Protein AF-A0A0S4J1X8-F1 (afdb_monomer_lite)

pLDDT: mean 88.7, std 9.76, range [43.28, 98.25]

Structure (mmCIF, N/CA/C/O backbone):
data_AF-A0A0S4J1X8-F1
#
_entry.id   AF-A0A0S4J1X8-F1
#
loop_
_atom_site.group_PDB
_atom_site.id
_atom_site.type_symbol
_atom_site.label_atom_id
_atom_site.label_alt_id
_atom_site.label_comp_id
_atom_site.label_asym_id
_atom_site.label_entity_id
_atom_site.label_seq_id
_atom_site.pdbx_PDB_ins_code
_atom_site.Cartn_x
_atom_site.Cartn_y
_atom_site.Cartn_z
_atom_site.occupancy
_atom_site.B_iso_or_equiv
_atom_site.auth_seq_id
_atom_site.auth_comp_id
_atom_site.auth_asym_id
_atom_site.auth_atom_id
_atom_site.pdbx_PDB_model_num
ATOM 1 N N . MET A 1 1 ? -22.134 3.297 4.024 1.00 60.12 1 MET A N 1
ATOM 2 C CA . MET A 1 1 ? -22.478 4.640 4.524 1.00 60.12 1 MET A CA 1
ATOM 3 C C . MET A 1 1 ? -21.925 4.741 5.926 1.00 60.12 1 MET A C 1
ATOM 5 O O . MET A 1 1 ? -22.083 3.763 6.662 1.00 60.12 1 MET A O 1
ATOM 9 N N . PRO A 1 2 ? -21.250 5.854 6.252 1.00 78.12 2 PRO A N 1
ATOM 10 C CA . PRO A 1 2 ? -20.771 6.114 7.600 1.00 78.12 2 PRO A CA 1
ATOM 11 C C . PRO A 1 2 ? -21.887 5.972 8.630 1.00 78.12 2 PRO A C 1
ATOM 13 O O . PRO A 1 2 ? -23.025 6.328 8.330 1.00 78.12 2 PRO A O 1
ATOM 16 N N . LEU A 1 3 ? -21.558 5.467 9.816 1.00 79.75 3 LEU A N 1
ATOM 17 C CA . LEU A 1 3 ? -22.528 5.296 10.893 1.00 79.75 3 LEU A CA 1
ATOM 18 C C . LEU A 1 3 ? -22.946 6.652 11.462 1.00 79.75 3 LEU A C 1
ATOM 20 O O . LEU A 1 3 ? -22.100 7.492 11.798 1.00 79.75 3 LEU A O 1
ATOM 24 N N . ASP A 1 4 ? -24.252 6.837 11.635 1.00 79.00 4 ASP A N 1
ATOM 25 C CA . ASP A 1 4 ? -24.773 7.922 12.461 1.00 79.00 4 ASP A CA 1
ATOM 26 C C . ASP A 1 4 ? -24.602 7.597 13.960 1.00 79.00 4 ASP A C 1
ATOM 28 O O . ASP A 1 4 ? -24.529 6.441 14.381 1.00 79.00 4 ASP A O 1
ATOM 32 N N . LYS A 1 5 ? -24.557 8.631 14.809 1.00 72.69 5 LYS A N 1
ATOM 33 C CA . LYS A 1 5 ? -24.482 8.478 16.276 1.00 72.69 5 LYS A CA 1
ATOM 34 C C . LYS A 1 5 ? -25.661 7.696 16.864 1.00 72.69 5 LYS A C 1
ATOM 36 O O . LYS A 1 5 ? -25.523 7.131 17.943 1.00 72.69 5 LYS A O 1
ATOM 41 N N . THR A 1 6 ? -26.809 7.698 16.200 1.00 77.56 6 THR A N 1
ATOM 42 C CA . THR A 1 6 ? -28.019 6.969 16.603 1.00 77.56 6 THR A CA 1
ATOM 43 C C . THR A 1 6 ? -28.001 5.502 16.172 1.00 77.56 6 THR A C 1
ATOM 45 O O . THR A 1 6 ? -28.786 4.707 16.682 1.00 77.56 6 THR A O 1
ATOM 48 N N . GLU A 1 7 ? -27.080 5.124 15.284 1.00 81.81 7 GLU A N 1
ATOM 49 C CA . GLU A 1 7 ? -26.984 3.780 14.712 1.00 81.81 7 GLU A CA 1
ATOM 50 C C . GLU A 1 7 ? -25.931 2.905 15.404 1.00 81.81 7 GLU A C 1
ATOM 52 O O . GLU A 1 7 ? -25.801 1.733 15.061 1.00 81.81 7 GLU A O 1
ATOM 57 N N . VAL A 1 8 ? -25.173 3.436 16.370 1.00 89.00 8 VAL A N 1
ATOM 58 C CA . VAL A 1 8 ? -24.103 2.696 17.057 1.00 89.00 8 VAL A CA 1
ATOM 59 C C . VAL A 1 8 ? -24.592 2.029 18.342 1.00 89.00 8 VAL A C 1
ATOM 61 O O . VAL A 1 8 ? -25.228 2.650 19.191 1.00 89.00 8 VAL A O 1
ATOM 64 N N . SER A 1 9 ? -24.239 0.757 18.523 1.00 92.88 9 SER A N 1
ATOM 65 C CA . SER A 1 9 ? -24.505 0.001 19.748 1.00 92.88 9 SER A CA 1
ATOM 66 C C . SER A 1 9 ? -23.348 -0.937 20.082 1.00 92.88 9 SER A C 1
ATOM 68 O O . SER A 1 9 ? -22.635 -1.417 19.199 1.00 92.88 9 SER A O 1
ATOM 70 N N . VAL A 1 10 ? -23.148 -1.200 21.376 1.00 95.81 10 VAL A N 1
ATOM 71 C CA . VAL A 1 10 ? -22.147 -2.172 21.837 1.00 95.81 10 VAL A CA 1
ATOM 72 C C . VAL A 1 10 ? -22.486 -3.559 21.284 1.00 95.81 10 VAL A C 1
ATOM 74 O O . VAL A 1 10 ? -23.645 -3.968 21.278 1.00 95.81 10 VAL A O 1
ATOM 77 N N . GLY A 1 11 ? -21.470 -4.272 20.801 1.00 95.75 11 GLY A N 1
ATOM 78 C CA . GLY A 1 11 ? -21.596 -5.561 20.122 1.00 95.75 11 GLY A CA 1
ATOM 79 C C . GLY A 1 11 ? -21.820 -5.456 18.611 1.00 95.75 11 GLY A C 1
ATOM 80 O O . GLY A 1 11 ? -21.749 -6.471 17.922 1.00 95.75 11 GLY A O 1
ATOM 81 N N . MET A 1 12 ? -22.052 -4.256 18.066 1.00 94.94 12 MET A N 1
ATOM 82 C CA . MET A 1 12 ? -22.187 -4.076 16.623 1.00 94.94 12 MET A CA 1
ATOM 83 C C . MET A 1 12 ? -20.865 -4.347 15.898 1.00 94.94 12 MET A C 1
ATOM 85 O O . MET A 1 12 ? -19.811 -3.843 16.288 1.00 94.94 12 MET A O 1
ATOM 89 N N . ARG A 1 13 ? -20.960 -5.093 14.794 1.00 95.81 13 ARG A N 1
ATOM 90 C CA . ARG A 1 13 ? -19.876 -5.301 13.837 1.00 95.81 13 ARG A CA 1
ATOM 91 C C . ARG A 1 13 ? -19.727 -4.120 12.887 1.00 95.81 13 ARG A C 1
ATOM 93 O O . ARG A 1 13 ? -20.686 -3.694 12.232 1.00 95.81 13 ARG A O 1
ATOM 100 N N . VAL A 1 14 ? -18.513 -3.603 12.817 1.00 94.62 14 VAL A N 1
ATOM 101 C CA . VAL A 1 14 ? -18.142 -2.433 12.026 1.00 94.62 14 VAL A CA 1
ATOM 102 C C . VAL A 1 14 ? -16.859 -2.705 11.259 1.00 94.62 14 VAL A C 1
ATOM 104 O O . VAL A 1 14 ? -16.146 -3.666 11.524 1.00 94.62 14 VAL A O 1
ATOM 107 N N . GLN A 1 15 ? -16.560 -1.848 10.295 1.00 91.50 15 GLN A N 1
ATOM 108 C CA . GLN A 1 15 ? -15.295 -1.857 9.578 1.00 91.50 15 GLN A CA 1
ATOM 109 C C . GLN A 1 15 ? -14.821 -0.418 9.374 1.00 91.50 15 GLN A C 1
ATOM 111 O O . GLN A 1 15 ? -15.634 0.480 9.108 1.00 91.50 15 GLN A O 1
ATOM 116 N N . ASN A 1 16 ? -13.515 -0.192 9.492 1.00 88.44 16 ASN A N 1
ATOM 117 C CA . ASN A 1 16 ? -12.938 1.118 9.195 1.00 88.44 16 ASN A CA 1
ATOM 118 C C . ASN A 1 16 ? -12.921 1.380 7.675 1.00 88.44 16 ASN A C 1
ATOM 120 O O . ASN A 1 16 ? -13.343 0.546 6.865 1.00 88.44 16 ASN A O 1
ATOM 124 N N . HIS A 1 17 ? -12.414 2.541 7.254 1.00 81.38 17 HIS A N 1
ATOM 125 C CA . HIS A 1 17 ? -12.345 2.879 5.830 1.00 81.38 17 HIS A CA 1
ATOM 126 C C . HIS A 1 17 ? -11.524 1.866 5.017 1.00 81.38 17 HIS A C 1
ATOM 128 O O . HIS A 1 17 ? -11.807 1.683 3.836 1.00 81.38 17 HIS A O 1
ATOM 134 N N . ASN A 1 18 ? -10.541 1.199 5.627 1.00 81.56 18 ASN A N 1
ATOM 135 C CA . ASN A 1 18 ? -9.701 0.149 5.047 1.00 81.56 18 ASN A CA 1
ATOM 136 C C . ASN A 1 18 ? -10.371 -1.240 5.064 1.00 81.56 18 ASN A C 1
ATOM 138 O O . ASN A 1 18 ? -9.732 -2.226 4.697 1.00 81.56 18 ASN A O 1
ATOM 142 N N . GLY A 1 19 ? -11.638 -1.336 5.474 1.00 85.00 19 GLY A N 1
ATOM 143 C CA . GLY A 1 19 ? -12.362 -2.600 5.581 1.00 85.00 19 GLY A CA 1
ATOM 144 C C . GLY A 1 19 ? -11.802 -3.534 6.651 1.00 85.00 19 GLY A C 1
ATOM 145 O O . GLY A 1 19 ? -12.071 -4.727 6.592 1.00 85.00 19 GLY A O 1
ATOM 146 N N . ILE A 1 20 ? -11.010 -3.014 7.596 1.00 88.88 20 ILE A N 1
ATOM 147 C CA . ILE A 1 20 ? -10.523 -3.803 8.726 1.00 88.88 20 ILE A CA 1
ATOM 148 C C . ILE A 1 20 ? -11.690 -3.941 9.710 1.00 88.88 20 ILE A C 1
ATOM 150 O O . ILE A 1 20 ? -12.231 -2.911 10.137 1.00 88.88 20 ILE A O 1
ATOM 154 N N . PRO A 1 21 ? -12.107 -5.175 10.021 1.00 93.12 21 PRO A N 1
ATOM 155 C CA . PRO A 1 21 ? -13.310 -5.422 10.790 1.00 93.12 21 PRO A CA 1
ATOM 156 C C . PRO A 1 21 ? -13.050 -5.307 12.302 1.00 93.12 21 PRO A C 1
ATOM 158 O O . PRO A 1 21 ? -11.943 -5.554 12.788 1.00 93.12 21 PRO A O 1
ATOM 161 N N . ALA A 1 22 ? -14.073 -4.874 13.035 1.00 95.69 22 ALA A N 1
ATOM 162 C CA . ALA A 1 22 ? -14.016 -4.630 14.470 1.00 95.69 22 ALA A CA 1
ATOM 163 C C . ALA A 1 22 ? -15.398 -4.753 15.131 1.00 95.69 22 ALA A C 1
ATOM 165 O O . ALA A 1 22 ? -16.446 -4.711 14.478 1.00 95.69 22 ALA A O 1
ATOM 166 N N . THR A 1 23 ? -15.406 -4.851 16.458 1.00 97.25 23 THR A N 1
ATOM 167 C CA . THR A 1 23 ? -16.611 -4.840 17.296 1.00 97.25 23 THR A CA 1
ATOM 168 C C . THR A 1 23 ? -16.659 -3.568 18.128 1.00 97.25 23 THR A C 1
ATOM 170 O O . THR A 1 23 ? -15.693 -3.244 18.816 1.00 97.25 23 THR A O 1
ATOM 173 N N . ILE A 1 24 ? -17.794 -2.866 18.150 1.00 97.00 24 ILE A N 1
ATOM 174 C CA . ILE A 1 24 ? -17.995 -1.759 19.095 1.00 97.00 24 ILE A CA 1
ATOM 175 C C . ILE A 1 24 ? -18.044 -2.322 20.520 1.00 97.00 24 ILE A C 1
ATOM 177 O O . ILE A 1 24 ? -18.907 -3.137 20.849 1.00 97.00 24 ILE A O 1
ATOM 181 N N . ARG A 1 25 ? -17.145 -1.860 21.388 1.00 97.69 25 ARG A N 1
ATOM 182 C CA . ARG A 1 25 ? -17.081 -2.224 22.813 1.00 97.69 25 ARG A CA 1
ATOM 183 C C . ARG A 1 25 ? -17.561 -1.123 23.742 1.00 97.69 25 ARG A C 1
ATOM 185 O O . ARG A 1 25 ? -17.964 -1.414 24.863 1.00 97.69 25 ARG A O 1
ATOM 192 N N . TRP A 1 26 ? -17.567 0.119 23.275 1.00 96.38 26 TRP A N 1
ATOM 193 C CA . TRP A 1 26 ? -18.000 1.260 24.069 1.00 96.38 26 TRP A CA 1
ATOM 194 C C . TRP A 1 26 ? -18.591 2.361 23.188 1.00 96.38 26 TRP A C 1
ATOM 196 O O . TRP A 1 26 ? -18.155 2.557 22.056 1.00 96.38 26 TRP A O 1
ATOM 206 N N . VAL A 1 27 ? -19.573 3.091 23.717 1.00 94.25 27 VAL A N 1
ATOM 207 C CA . VAL A 1 27 ? -20.157 4.285 23.094 1.00 94.25 27 VAL A CA 1
ATOM 208 C C . VAL A 1 27 ? -20.322 5.338 24.181 1.00 94.25 27 VAL A C 1
ATOM 210 O O . VAL A 1 27 ? -20.946 5.078 25.208 1.00 94.25 27 VAL A O 1
ATOM 213 N N . GLY A 1 28 ? -19.791 6.538 23.974 1.00 91.81 28 GLY A N 1
ATOM 214 C CA . GLY A 1 28 ? -19.904 7.593 24.979 1.00 91.81 28 GLY A CA 1
ATOM 215 C C . GLY A 1 28 ? -19.182 8.870 24.592 1.00 91.81 28 GLY A C 1
ATOM 216 O O . GLY A 1 28 ? -18.963 9.132 23.415 1.00 91.81 28 GLY A O 1
ATOM 217 N N . ARG A 1 29 ? -18.845 9.714 25.569 1.00 89.25 29 ARG A N 1
ATOM 218 C CA . ARG A 1 29 ? -17.979 10.887 25.374 1.00 89.25 29 ARG A CA 1
ATOM 219 C C . ARG A 1 29 ? -16.695 10.671 26.163 1.00 89.25 29 ARG A C 1
ATOM 221 O O . ARG A 1 29 ? -16.777 10.347 27.341 1.00 89.25 29 ARG A O 1
ATOM 228 N N . LEU A 1 30 ? -15.548 10.867 25.517 1.00 87.00 30 LEU A N 1
ATOM 229 C CA . LEU A 1 30 ? -14.263 10.952 26.210 1.00 87.00 30 LEU A CA 1
ATOM 230 C C . LEU A 1 30 ? -14.245 12.227 27.068 1.00 87.00 30 LEU A C 1
ATOM 232 O O . LEU A 1 30 ? -14.865 13.233 26.690 1.00 87.00 30 LEU A O 1
ATOM 236 N N . GLU A 1 31 ? -13.582 12.201 28.224 1.00 80.12 31 GLU A N 1
ATOM 237 C CA . GLU A 1 31 ? -13.560 13.364 29.115 1.00 80.12 31 GLU A CA 1
ATOM 238 C C . GLU A 1 31 ? -12.818 14.550 28.464 1.00 80.12 31 GLU A C 1
ATOM 240 O O . GLU A 1 31 ? -11.809 14.397 27.783 1.00 80.12 31 GLU A O 1
ATOM 245 N N . LYS A 1 32 ? -13.310 15.785 28.656 1.00 67.06 32 LYS A N 1
ATOM 246 C CA . LYS A 1 32 ? -12.752 16.979 27.978 1.00 67.06 32 LYS A CA 1
ATOM 247 C C . LYS A 1 32 ? -11.288 17.270 28.333 1.00 67.06 32 LYS A C 1
ATOM 249 O O . LYS A 1 32 ? -10.567 17.809 27.499 1.00 67.06 32 LYS A O 1
ATOM 254 N N . LYS A 1 33 ? -10.874 16.964 29.567 1.00 67.50 33 LYS A N 1
ATOM 255 C CA . LYS A 1 33 ? -9.493 17.154 30.051 1.00 67.50 33 LYS A CA 1
ATOM 256 C C . LYS A 1 33 ? -8.513 16.156 29.413 1.00 67.50 33 LYS A C 1
ATOM 258 O O . LYS A 1 33 ? -7.317 16.420 29.373 1.00 67.50 33 LYS A O 1
ATOM 263 N N . ASP A 1 34 ? -9.036 15.074 28.841 1.00 63.09 34 ASP A N 1
ATOM 264 C CA . ASP A 1 34 ? -8.281 13.955 28.291 1.00 63.09 34 ASP A CA 1
ATOM 265 C C . ASP A 1 34 ? -7.999 14.148 26.796 1.00 63.09 34 ASP A C 1
ATOM 267 O O . ASP A 1 34 ? -8.073 13.165 26.069 1.00 63.09 34 ASP A O 1
ATOM 271 N N . LYS A 1 35 ? -7.754 15.381 26.311 1.00 66.44 35 LYS A N 1
ATOM 272 C CA . LYS A 1 35 ? -7.356 15.707 24.916 1.00 66.44 35 LYS A CA 1
ATOM 273 C C . LYS A 1 35 ? -7.754 14.606 23.907 1.00 66.44 35 LYS A C 1
ATOM 275 O O . LYS A 1 35 ? -6.896 13.789 23.571 1.00 66.44 35 LYS A O 1
ATOM 280 N N . PRO A 1 36 ? -9.045 14.494 23.533 1.00 64.06 36 PRO A N 1
ATOM 281 C CA . PRO A 1 36 ? -9.547 13.350 22.770 1.00 64.06 36 PRO A CA 1
ATOM 282 C C . PRO A 1 36 ? -8.719 13.133 21.495 1.00 64.06 36 PRO A C 1
ATOM 284 O O . PRO A 1 36 ? -8.125 14.108 21.011 1.00 64.06 36 PRO A O 1
ATOM 287 N N . PRO A 1 37 ? -8.676 11.897 20.953 1.00 67.94 37 PRO A N 1
ATOM 288 C CA . PRO A 1 37 ? -7.891 11.594 19.764 1.00 67.94 37 PRO A CA 1
ATOM 289 C C . PRO A 1 37 ? -8.184 12.641 18.693 1.00 67.94 37 PRO A C 1
ATOM 291 O O . PRO A 1 37 ? -9.341 13.010 18.491 1.00 67.94 37 PRO A O 1
ATOM 294 N N . TYR A 1 38 ? -7.133 13.182 18.078 1.00 64.31 38 TYR A N 1
ATOM 295 C CA . TYR A 1 38 ? -7.239 14.162 16.992 1.00 64.31 38 TYR A CA 1
ATOM 296 C C . TYR A 1 38 ? -7.970 15.480 17.347 1.00 64.31 38 TYR A C 1
ATOM 298 O O . TYR A 1 38 ? -8.418 16.202 16.462 1.00 64.31 38 TYR A O 1
ATOM 306 N N . GLY A 1 39 ? -8.070 15.837 18.637 1.00 64.56 39 GLY A N 1
ATOM 307 C CA . GLY A 1 39 ? -8.682 17.097 19.095 1.00 64.56 39 GLY A CA 1
ATOM 308 C C . GLY A 1 39 ? -10.212 17.105 19.043 1.00 64.56 39 GLY A C 1
ATOM 309 O O . GLY A 1 39 ? -10.851 18.154 19.126 1.00 64.56 39 GLY A O 1
ATOM 310 N N . ASP A 1 40 ? -10.814 15.930 18.911 1.00 70.62 40 ASP A N 1
ATOM 311 C CA . ASP A 1 40 ? -12.141 15.799 18.343 1.00 70.62 40 ASP A CA 1
ATOM 312 C C . ASP A 1 40 ? -13.220 15.728 19.448 1.00 70.62 40 ASP A C 1
ATOM 314 O O . ASP A 1 40 ? -13.315 14.774 20.219 1.00 70.62 40 ASP A O 1
ATOM 318 N N . HIS A 1 41 ? -14.115 16.715 19.559 1.00 73.25 41 HIS A N 1
ATOM 319 C CA . HIS A 1 41 ? -15.097 16.778 20.662 1.00 73.25 41 HIS A CA 1
ATOM 320 C C . HIS A 1 41 ? -16.393 15.979 20.411 1.00 73.25 41 HIS A C 1
ATOM 322 O O . HIS A 1 41 ? -16.821 15.756 19.279 1.00 73.25 41 HIS A O 1
ATOM 328 N N . GLY A 1 42 ? -17.074 15.541 21.477 1.00 80.50 42 GLY A N 1
ATOM 329 C CA . GLY A 1 42 ? -18.404 14.917 21.392 1.00 80.50 42 GLY A CA 1
ATOM 330 C C . GLY A 1 42 ? -18.410 13.398 21.580 1.00 80.50 42 GLY A C 1
ATOM 331 O O . GLY A 1 42 ? -17.612 12.865 22.345 1.00 80.50 42 GLY A O 1
ATOM 332 N N . SER A 1 43 ? -19.375 12.715 20.953 1.00 86.94 43 SER A N 1
ATOM 333 C CA . SER A 1 43 ? -19.545 11.262 21.096 1.00 86.94 43 SER A CA 1
ATOM 334 C C . SER A 1 43 ? -18.520 10.489 20.267 1.00 86.94 43 SER A C 1
ATOM 336 O O . SER A 1 43 ? -18.220 10.882 19.138 1.00 86.94 43 SER A O 1
ATOM 338 N N . HIS A 1 44 ? -18.013 9.417 20.861 1.00 91.19 44 HIS A N 1
ATOM 339 C CA . HIS A 1 44 ? -17.021 8.496 20.346 1.00 91.19 44 HIS A CA 1
ATOM 340 C C . HIS A 1 44 ? -17.506 7.058 20.516 1.00 91.19 44 HIS A C 1
ATOM 342 O O . HIS A 1 44 ? -18.380 6.772 21.343 1.00 91.19 44 HIS A O 1
ATOM 348 N N . ILE A 1 45 ? -16.882 6.172 19.757 1.00 93.38 45 ILE A N 1
ATOM 349 C CA . ILE A 1 45 ? -16.949 4.730 19.935 1.00 93.38 45 ILE A CA 1
ATOM 350 C C . ILE A 1 45 ? -15.565 4.206 20.293 1.00 93.38 45 ILE A C 1
ATOM 352 O O . ILE A 1 45 ? -14.559 4.715 19.803 1.00 93.38 45 ILE A O 1
ATOM 356 N N . GLY A 1 46 ? -15.540 3.204 21.160 1.00 95.19 46 GLY A N 1
ATOM 357 C CA . GLY A 1 46 ? -14.388 2.350 21.398 1.00 95.19 46 GLY A CA 1
ATOM 358 C C . GLY A 1 46 ? -14.611 1.050 20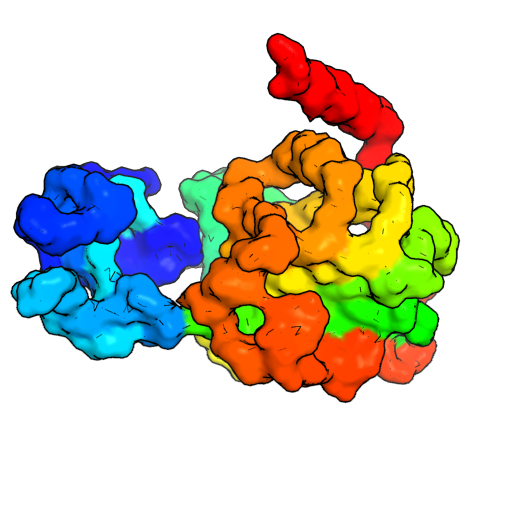.646 1.00 95.19 46 GLY A C 1
ATOM 359 O O . GLY A 1 46 ? -15.664 0.424 20.816 1.00 95.19 46 GLY A O 1
ATOM 360 N N . VAL A 1 47 ? -13.667 0.672 19.795 1.00 96.50 47 VAL A N 1
ATOM 361 C CA . VAL A 1 47 ? -13.742 -0.545 18.983 1.00 96.50 47 VAL A CA 1
ATOM 362 C C . VAL A 1 47 ? -12.627 -1.506 19.368 1.00 96.50 47 VAL A C 1
ATOM 364 O O . VAL A 1 47 ? -11.542 -1.071 19.735 1.00 96.50 47 VAL A O 1
ATOM 367 N N . GLU A 1 48 ? -12.904 -2.801 19.275 1.00 97.56 48 GLU A N 1
ATOM 368 C CA . GLU A 1 48 ? -11.911 -3.874 19.337 1.00 97.56 48 GLU A CA 1
ATOM 369 C C . GLU A 1 48 ? -11.809 -4.512 17.953 1.00 97.56 48 GLU A C 1
ATOM 371 O O . GLU A 1 48 ? -12.792 -5.058 17.444 1.00 97.56 48 GLU A O 1
ATOM 376 N N . TYR A 1 49 ? -10.636 -4.407 17.343 1.00 95.75 49 TYR A N 1
ATOM 377 C CA . TYR A 1 49 ? -10.306 -5.031 16.070 1.00 95.75 49 TYR A CA 1
ATOM 378 C C . TYR A 1 49 ? -10.036 -6.525 16.226 1.00 95.75 49 TYR A C 1
ATOM 380 O O . TYR A 1 49 ? -9.533 -6.973 17.254 1.00 95.75 49 TYR A O 1
ATOM 388 N N . ASP A 1 50 ? -10.325 -7.284 15.170 1.00 94.31 50 ASP A N 1
ATOM 389 C CA . ASP A 1 50 ? -10.148 -8.742 15.181 1.00 94.31 50 ASP A CA 1
ATOM 390 C C . ASP A 1 50 ? -8.670 -9.168 15.182 1.00 94.31 50 ASP A C 1
ATOM 392 O O . ASP A 1 50 ? -8.334 -10.263 15.629 1.00 94.31 50 ASP A O 1
ATOM 396 N N . GLU A 1 51 ? -7.784 -8.306 14.675 1.00 91.81 51 GLU A N 1
ATOM 397 C CA . GLU A 1 51 ? -6.347 -8.557 14.575 1.00 91.81 51 GLU A CA 1
ATOM 398 C C . GLU A 1 51 ? -5.553 -7.479 15.334 1.00 91.81 51 GLU A C 1
ATOM 400 O O . GLU A 1 51 ? -5.829 -6.285 15.158 1.00 91.81 51 GLU A O 1
ATOM 405 N N . PRO A 1 52 ? -4.550 -7.867 16.148 1.00 94.12 52 PRO A N 1
ATOM 406 C CA . PRO A 1 52 ? -3.690 -6.921 16.843 1.00 94.12 52 PRO A CA 1
ATOM 407 C C . PRO A 1 52 ? -2.623 -6.325 15.920 1.00 94.12 52 PRO A C 1
ATOM 409 O O . PRO A 1 52 ? -2.221 -6.932 14.924 1.00 94.12 52 PRO A O 1
ATOM 412 N N . THR A 1 53 ? -2.108 -5.157 16.296 1.00 93.12 53 THR A N 1
ATOM 413 C CA . THR A 1 53 ? -0.990 -4.485 15.616 1.00 93.12 53 THR A CA 1
ATOM 414 C C . THR A 1 53 ? -0.083 -3.783 16.630 1.00 93.12 53 THR A C 1
ATOM 416 O O . THR A 1 53 ? -0.563 -3.399 17.697 1.00 93.12 53 THR A O 1
ATOM 419 N N . ASP A 1 54 ? 1.159 -3.492 16.246 1.00 92.81 54 ASP A N 1
ATOM 420 C CA . ASP A 1 54 ? 2.116 -2.700 17.041 1.00 92.81 54 ASP A CA 1
ATOM 421 C C . ASP A 1 54 ? 1.986 -1.179 16.804 1.00 92.81 54 ASP A C 1
ATOM 423 O O . ASP A 1 54 ? 2.899 -0.398 17.106 1.00 92.81 54 ASP A O 1
ATOM 427 N N . SER A 1 55 ? 0.872 -0.755 16.203 1.00 92.56 55 SER A N 1
ATOM 428 C CA . SER A 1 55 ? 0.545 0.641 15.936 1.00 92.56 55 SER A CA 1
ATOM 429 C C . SER A 1 55 ? 0.493 1.444 17.224 1.00 92.56 55 SER A C 1
ATOM 431 O O . SER A 1 55 ? -0.068 1.000 18.225 1.00 92.56 55 SER A O 1
ATOM 433 N N . LEU A 1 56 ? 1.034 2.660 17.184 1.00 89.38 56 LEU A N 1
ATOM 434 C CA . LEU A 1 56 ? 1.068 3.544 18.349 1.00 89.38 56 LEU A CA 1
ATOM 435 C C . LEU A 1 56 ? -0.321 4.088 18.719 1.00 89.38 56 LEU A C 1
ATOM 437 O O . LEU A 1 56 ? -0.519 4.515 19.854 1.00 89.38 56 LEU A O 1
ATOM 441 N N . ASP A 1 57 ? -1.275 4.039 17.787 1.00 87.88 57 ASP A N 1
ATOM 442 C CA . ASP A 1 57 ? -2.658 4.472 18.010 1.00 87.88 57 ASP A CA 1
ATOM 443 C C . ASP A 1 57 ? -3.523 3.367 18.658 1.00 87.88 57 ASP A C 1
ATOM 445 O O . ASP A 1 57 ? -4.577 3.637 19.250 1.00 87.88 57 ASP A O 1
ATOM 449 N N . ARG A 1 58 ? -3.072 2.104 18.603 1.00 92.31 58 ARG A N 1
ATOM 450 C CA . ARG A 1 58 ? -3.803 0.957 19.155 1.00 92.31 58 ARG A CA 1
ATOM 451 C C . ARG A 1 58 ? -3.554 0.793 20.650 1.00 92.31 58 ARG A C 1
ATOM 453 O O . ARG A 1 58 ? -2.427 0.804 21.129 1.00 92.31 58 ARG A O 1
ATOM 460 N N . ASN A 1 59 ? -4.633 0.588 21.395 1.00 94.56 59 ASN A N 1
ATOM 461 C CA . ASN A 1 59 ? -4.649 0.535 22.856 1.00 94.56 59 ASN A CA 1
ATOM 462 C C . ASN A 1 59 ? -5.376 -0.719 23.377 1.00 94.56 59 ASN A C 1
ATOM 464 O O . ASN A 1 59 ? -5.704 -1.626 22.616 1.00 94.56 59 ASN A O 1
ATOM 468 N N . ASP A 1 60 ? -5.576 -0.795 24.691 1.00 96.75 60 ASP A N 1
ATOM 469 C CA . ASP A 1 60 ? -6.269 -1.875 25.412 1.00 96.75 60 ASP A CA 1
ATOM 470 C C . ASP A 1 60 ? -7.648 -1.427 25.962 1.00 96.75 60 ASP A C 1
ATOM 472 O O . ASP A 1 60 ? -8.204 -2.032 26.889 1.00 96.75 60 ASP A O 1
ATOM 476 N N . GLY A 1 61 ? -8.194 -0.335 25.417 1.00 95.62 61 GLY A N 1
ATOM 477 C CA . GLY A 1 61 ? -9.417 0.333 25.871 1.00 95.62 61 GLY A CA 1
ATOM 478 C C . GLY A 1 61 ? -9.198 1.434 26.917 1.00 95.62 61 GLY A C 1
ATOM 479 O O . GLY A 1 61 ? -10.173 1.957 27.475 1.00 95.62 61 GLY A O 1
ATOM 480 N N . VAL A 1 62 ? -7.941 1.803 27.185 1.00 93.88 62 VAL A N 1
ATOM 481 C CA . VAL A 1 62 ? -7.562 2.960 28.008 1.00 93.88 62 VAL A CA 1
ATOM 482 C C . VAL A 1 62 ? -7.266 4.176 27.129 1.00 93.88 62 VAL A C 1
ATOM 484 O O . VAL A 1 62 ? -6.524 4.087 26.155 1.00 93.88 62 VAL A O 1
ATOM 487 N N . TRP A 1 63 ? -7.802 5.336 27.512 1.00 89.38 63 TRP A N 1
ATOM 488 C CA . TRP A 1 63 ? -7.450 6.633 26.930 1.00 89.38 63 TRP A CA 1
ATOM 489 C C . TRP A 1 63 ? -7.107 7.620 28.045 1.00 89.38 63 TRP A C 1
ATOM 491 O O . TRP A 1 63 ? -7.905 7.814 28.961 1.00 89.38 63 TRP A O 1
ATOM 501 N N . ASN A 1 64 ? -5.908 8.216 27.994 1.00 87.88 64 ASN A N 1
ATOM 502 C CA . ASN A 1 64 ? -5.402 9.166 29.000 1.00 87.88 64 ASN A CA 1
ATOM 503 C C . ASN A 1 64 ? -5.574 8.704 30.462 1.00 87.88 64 ASN A C 1
ATOM 505 O O . ASN A 1 64 ? -5.922 9.475 31.351 1.00 87.88 64 ASN A O 1
ATOM 509 N N . GLY A 1 65 ? -5.309 7.419 30.714 1.00 89.06 65 GLY A N 1
ATOM 510 C CA . GLY A 1 65 ? -5.360 6.818 32.050 1.00 89.06 65 GLY A CA 1
ATOM 511 C C . GLY A 1 65 ? -6.755 6.385 32.514 1.00 89.06 65 GLY A C 1
ATOM 512 O O . GLY A 1 65 ? -6.866 5.756 33.564 1.00 89.06 65 GLY A O 1
ATOM 513 N N . VAL A 1 66 ? -7.809 6.658 31.740 1.00 91.06 66 VAL A N 1
ATOM 514 C CA . VAL A 1 66 ? -9.183 6.227 32.035 1.00 91.06 66 VAL A CA 1
ATOM 515 C C . VAL A 1 66 ? -9.531 4.996 31.196 1.00 91.06 66 VAL A C 1
ATOM 517 O O . VAL A 1 66 ? -9.325 4.982 29.982 1.00 91.06 66 VAL A O 1
ATOM 520 N N . ARG A 1 67 ? -10.075 3.952 31.834 1.00 95.06 67 ARG A N 1
ATOM 521 C CA . ARG A 1 67 ? -10.538 2.727 31.163 1.00 95.06 67 ARG A CA 1
ATOM 522 C C . ARG A 1 67 ? -11.995 2.870 30.725 1.00 95.06 67 ARG A C 1
ATOM 524 O O . ARG A 1 67 ? -12.876 3.001 31.570 1.00 95.06 67 ARG A O 1
ATOM 531 N N . TYR A 1 68 ? -12.241 2.782 29.420 1.00 95.38 68 TYR A N 1
ATOM 532 C CA . TYR A 1 68 ? -13.587 2.854 28.835 1.00 95.38 68 TYR A CA 1
ATOM 533 C C . TYR A 1 68 ? -14.116 1.474 28.420 1.00 95.38 68 TYR A C 1
ATOM 535 O O . TYR A 1 68 ? -15.317 1.223 28.490 1.00 95.38 68 TYR A O 1
ATOM 543 N N . PHE A 1 69 ? -13.220 0.569 28.020 1.00 97.25 69 PHE A N 1
ATOM 544 C CA . PHE A 1 69 ? -13.504 -0.845 27.773 1.00 97.25 69 PHE A CA 1
ATOM 545 C C . PHE A 1 69 ? -12.244 -1.694 28.011 1.00 97.25 69 PHE A C 1
ATOM 547 O O . PHE A 1 69 ? -11.190 -1.169 28.373 1.00 97.25 69 PHE A O 1
ATOM 554 N N . THR A 1 70 ? -12.360 -3.012 27.854 1.00 97.50 70 THR A N 1
ATOM 555 C CA . THR A 1 70 ? -11.239 -3.949 27.993 1.00 97.50 70 THR A CA 1
ATOM 556 C C . THR A 1 70 ? -11.117 -4.774 26.724 1.00 97.50 70 THR A C 1
ATOM 558 O O . THR A 1 70 ? -12.099 -5.363 26.276 1.00 97.50 70 THR A O 1
ATOM 561 N N . CYS A 1 71 ? -9.911 -4.816 26.175 1.00 97.38 71 CYS A N 1
ATOM 562 C CA . CYS A 1 71 ? -9.502 -5.676 25.068 1.00 97.38 71 CYS A CA 1
ATOM 563 C C . CYS A 1 71 ? -7.986 -5.930 25.177 1.00 97.38 71 CYS A C 1
ATOM 565 O O . CYS A 1 71 ? -7.320 -5.259 25.974 1.00 97.38 71 CYS A O 1
ATOM 567 N N . PRO A 1 72 ? -7.415 -6.892 24.435 1.00 97.50 72 PRO A N 1
ATOM 568 C CA . PRO A 1 72 ? -5.966 -7.058 24.369 1.00 97.50 72 PRO A CA 1
ATOM 569 C C . PRO A 1 72 ? -5.258 -5.785 23.876 1.00 97.50 72 PRO A C 1
ATOM 571 O O . PRO A 1 72 ? -5.766 -5.079 23.003 1.00 97.50 72 PRO A O 1
ATOM 574 N N . LEU A 1 73 ? -4.060 -5.506 24.398 1.00 96.06 73 LEU A N 1
ATOM 575 C CA . LEU A 1 73 ? -3.233 -4.405 23.900 1.00 96.06 73 LEU A CA 1
ATOM 576 C C . LEU A 1 73 ? -2.990 -4.570 22.395 1.00 96.06 73 LEU A C 1
ATOM 578 O O . LEU A 1 73 ? -2.723 -5.674 21.922 1.00 96.06 73 LEU A O 1
ATOM 582 N N . GLY A 1 74 ? -3.089 -3.468 21.654 1.00 95.06 74 GLY A N 1
ATOM 583 C CA . GLY A 1 74 ? -2.896 -3.488 20.210 1.00 95.06 74 GLY A CA 1
ATOM 584 C C . GLY A 1 74 ? -4.159 -3.845 19.425 1.00 95.06 74 GLY A C 1
ATOM 585 O O . GLY A 1 74 ? -4.054 -4.009 18.216 1.00 95.06 74 GLY A O 1
ATOM 586 N N . THR A 1 75 ? -5.333 -3.959 20.065 1.00 96.62 75 THR A N 1
ATOM 587 C CA . THR A 1 75 ? -6.622 -4.248 19.391 1.00 96.62 75 THR A CA 1
ATOM 588 C C . THR A 1 75 ? -7.675 -3.155 19.577 1.00 96.62 75 THR A C 1
ATOM 590 O O . THR A 1 75 ? -8.602 -3.058 18.776 1.00 96.62 75 THR A O 1
ATOM 593 N N . GLY A 1 76 ? -7.545 -2.309 20.600 1.00 96.44 76 GLY A N 1
ATOM 594 C CA . GLY A 1 76 ? -8.469 -1.217 20.891 1.00 96.44 76 GLY A CA 1
ATOM 595 C C . GLY A 1 76 ? -8.154 0.057 20.110 1.00 96.44 76 GLY A C 1
ATOM 596 O O . GLY A 1 76 ? -6.990 0.364 19.868 1.00 96.44 76 GLY A O 1
ATOM 597 N N . GLU A 1 77 ? -9.170 0.837 19.743 1.00 94.50 77 GLU A N 1
ATOM 598 C CA . GLU A 1 77 ? -9.005 2.221 19.269 1.00 94.50 77 GLU A CA 1
ATOM 599 C C . GLU A 1 77 ? -10.278 3.055 19.521 1.00 94.50 77 GLU A C 1
ATOM 601 O O . GLU A 1 77 ? -11.366 2.500 19.709 1.00 94.50 77 GLU A O 1
ATOM 606 N N . PHE A 1 78 ? -10.153 4.387 19.539 1.00 92.25 78 PHE A N 1
ATOM 607 C CA . PHE A 1 78 ? -11.257 5.326 19.763 1.00 92.25 78 PHE A CA 1
ATOM 608 C C . PHE A 1 78 ? -11.472 6.249 18.565 1.00 92.25 78 PHE A C 1
ATOM 610 O O . PHE A 1 78 ? -10.527 6.865 18.089 1.00 92.25 78 PHE A O 1
ATOM 617 N N . PHE A 1 79 ? -12.729 6.422 18.146 1.00 89.62 79 PHE A N 1
ATOM 618 C CA . PHE A 1 79 ? -13.080 7.234 16.972 1.00 89.62 79 PHE A CA 1
ATOM 619 C C . PHE A 1 79 ? -14.433 7.912 17.070 1.00 89.62 79 PHE A C 1
ATOM 621 O O . PHE A 1 79 ? -15.247 7.603 17.947 1.00 89.62 79 PHE A O 1
ATOM 628 N N . LYS A 1 80 ? -14.733 8.785 16.108 1.00 88.50 80 LYS A N 1
ATOM 629 C CA . LYS A 1 80 ? -16.105 9.201 15.825 1.00 88.50 80 LYS A CA 1
ATOM 630 C C . LYS A 1 80 ? -16.884 8.088 15.122 1.00 88.50 80 LYS A C 1
ATOM 632 O O . LYS A 1 80 ? -16.358 7.438 14.223 1.00 88.50 80 LYS A O 1
ATOM 637 N N . PRO A 1 81 ? -18.195 7.963 15.405 1.00 85.19 81 PRO A N 1
ATOM 638 C CA . PRO A 1 81 ? -19.086 7.079 14.648 1.00 85.19 81 PRO A CA 1
ATOM 639 C C . PRO A 1 81 ? -18.973 7.226 13.122 1.00 85.19 81 PRO A C 1
ATOM 641 O O . PRO A 1 81 ? -18.882 6.228 12.415 1.00 85.19 81 PRO A O 1
ATOM 644 N N . LYS A 1 82 ? -18.862 8.468 12.625 1.00 86.62 82 LYS A N 1
ATOM 645 C CA . LYS A 1 82 ? -18.765 8.784 11.188 1.00 86.62 82 LYS A CA 1
ATOM 646 C C . LYS A 1 82 ? -17.515 8.230 10.484 1.00 86.62 82 LYS A C 1
ATOM 648 O O . LYS A 1 82 ? -17.420 8.323 9.267 1.00 86.62 82 LYS A O 1
ATOM 653 N N . GLU A 1 83 ? -16.532 7.724 11.219 1.00 84.56 83 GLU A N 1
ATOM 654 C CA . GLU A 1 83 ? -15.301 7.170 10.638 1.00 84.56 83 GLU A CA 1
ATOM 655 C C . GLU A 1 83 ? -15.436 5.674 10.318 1.00 84.56 83 GLU A C 1
ATOM 657 O O . GLU A 1 83 ? -14.593 5.099 9.627 1.00 84.56 83 GLU A O 1
ATOM 662 N N . TYR A 1 84 ? -16.529 5.046 10.766 1.00 86.75 84 TYR A N 1
ATOM 663 C CA . TYR A 1 84 ? -16.805 3.628 10.570 1.00 86.75 84 TYR A CA 1
ATOM 664 C C . TYR A 1 84 ? -18.057 3.408 9.748 1.00 86.75 84 TYR A C 1
ATOM 666 O O . TYR A 1 84 ? -18.982 4.217 9.723 1.00 86.75 84 TYR A O 1
ATOM 674 N N . ASN A 1 85 ? -18.089 2.257 9.092 1.00 88.00 85 ASN A N 1
ATOM 675 C CA . ASN A 1 85 ? -19.273 1.740 8.429 1.00 88.00 85 ASN A CA 1
ATOM 676 C C . ASN A 1 85 ? -19.701 0.451 9.134 1.00 88.00 85 ASN A C 1
ATOM 678 O O . ASN A 1 85 ? -18.867 -0.249 9.713 1.00 88.00 85 ASN A O 1
ATOM 682 N N . ARG A 1 86 ? -20.983 0.086 9.030 1.00 89.88 86 ARG A N 1
ATOM 683 C CA . ARG A 1 86 ? -21.416 -1.281 9.352 1.00 89.88 86 ARG A CA 1
ATOM 684 C C . ARG A 1 86 ? -20.590 -2.282 8.537 1.00 89.88 86 ARG A C 1
ATOM 686 O O . ARG A 1 86 ? -20.306 -2.037 7.363 1.00 89.88 86 ARG A O 1
ATOM 693 N N . GLU A 1 87 ? -20.228 -3.404 9.152 1.00 91.56 87 GLU A N 1
ATOM 694 C CA . GLU A 1 87 ? -19.534 -4.475 8.442 1.00 91.56 87 GLU A CA 1
ATOM 695 C C . GLU A 1 87 ? -20.464 -5.083 7.382 1.00 91.56 87 GLU A C 1
ATOM 697 O O . GLU A 1 87 ? -21.506 -5.660 7.692 1.00 91.56 87 GLU A O 1
ATOM 702 N N . ILE A 1 88 ? -20.103 -4.908 6.112 1.00 90.50 88 ILE A N 1
ATOM 703 C CA . ILE A 1 88 ? -20.867 -5.411 4.955 1.00 90.50 88 ILE A CA 1
ATOM 704 C C . ILE A 1 88 ? -20.023 -6.293 4.037 1.00 90.50 88 ILE A C 1
ATOM 706 O O . ILE A 1 88 ? -20.545 -6.875 3.086 1.00 90.50 88 ILE A O 1
ATOM 710 N N . SER A 1 89 ? -18.732 -6.418 4.344 1.00 91.50 89 SER A N 1
ATOM 711 C CA . SER A 1 89 ? -17.760 -7.178 3.564 1.00 91.50 89 SER A CA 1
ATOM 712 C C . SER A 1 89 ? -18.190 -8.632 3.312 1.00 91.50 89 SER A C 1
ATOM 714 O O . SER A 1 89 ? -18.227 -9.012 2.141 1.00 91.50 89 SER A O 1
ATOM 716 N N . PRO A 1 90 ? -18.647 -9.418 4.314 1.00 93.75 90 PRO A N 1
ATOM 717 C CA . PRO A 1 90 ? -19.081 -10.798 4.070 1.00 93.75 90 PRO A CA 1
ATOM 718 C C . PRO A 1 90 ? -20.258 -10.904 3.092 1.00 93.75 90 PRO A C 1
ATOM 720 O O . PRO A 1 90 ? -20.278 -11.766 2.215 1.00 93.75 90 PRO A O 1
ATOM 723 N N . LYS A 1 91 ? -21.232 -9.988 3.196 1.00 95.12 91 LYS A N 1
ATOM 724 C CA . LYS A 1 91 ? -22.402 -9.966 2.308 1.00 95.12 91 LYS A CA 1
ATOM 725 C C . LYS A 1 91 ? -22.007 -9.627 0.870 1.00 95.12 91 LYS A C 1
ATOM 727 O O . LYS A 1 91 ? -22.469 -10.289 -0.055 1.00 95.12 91 LYS A O 1
ATOM 732 N N . ALA A 1 92 ? -21.160 -8.615 0.688 1.00 95.75 92 ALA A N 1
ATOM 733 C CA . ALA A 1 92 ? -20.699 -8.200 -0.635 1.00 95.75 92 ALA A CA 1
ATOM 734 C C . ALA A 1 92 ? -19.896 -9.313 -1.327 1.00 95.75 92 ALA A C 1
ATOM 736 O O . ALA A 1 92 ? -20.101 -9.581 -2.509 1.00 95.75 92 ALA A O 1
ATOM 737 N N . VAL A 1 93 ? -19.039 -10.016 -0.580 1.00 96.62 93 VAL A N 1
ATOM 738 C CA . VAL A 1 93 ? -18.311 -11.184 -1.093 1.00 96.62 93 VAL A CA 1
ATOM 739 C C . VAL A 1 93 ? -19.269 -12.294 -1.509 1.00 96.62 93 VAL A C 1
ATOM 741 O O . VAL A 1 93 ? -19.142 -12.804 -2.619 1.00 96.62 93 VAL A O 1
ATOM 744 N N . ALA A 1 94 ? -20.247 -12.645 -0.670 1.00 97.69 94 ALA A N 1
ATOM 745 C CA . ALA A 1 94 ? -21.226 -13.680 -1.000 1.00 97.69 94 ALA A CA 1
ATOM 746 C C . ALA A 1 94 ? -21.998 -13.359 -2.295 1.00 97.69 94 ALA A C 1
ATOM 748 O O . ALA A 1 94 ? -22.208 -14.247 -3.121 1.00 97.69 94 ALA A O 1
ATOM 749 N N . GLU A 1 95 ? -22.356 -12.090 -2.513 1.00 97.88 95 GLU A N 1
ATOM 750 C CA . GLU A 1 95 ? -22.993 -11.626 -3.753 1.00 97.88 95 GLU A CA 1
ATOM 751 C C . GLU A 1 95 ? -22.081 -11.812 -4.977 1.00 97.88 95 GLU A C 1
ATOM 753 O O . GLU A 1 95 ? -22.520 -12.337 -6.004 1.00 97.88 95 GLU A O 1
ATOM 758 N N . LEU A 1 96 ? -20.794 -11.459 -4.865 1.00 98.25 96 LEU A N 1
ATOM 759 C CA . LEU A 1 96 ? -19.819 -11.687 -5.937 1.00 98.25 96 LEU A CA 1
ATOM 760 C C . LEU A 1 96 ? -19.632 -13.183 -6.219 1.00 98.25 96 LEU A C 1
ATOM 762 O O . LEU A 1 96 ? -19.645 -13.590 -7.380 1.00 98.25 96 LEU A O 1
ATOM 766 N N . ARG A 1 97 ? -19.514 -14.023 -5.186 1.00 98.12 97 ARG A N 1
ATOM 767 C CA . ARG A 1 97 ? -19.401 -15.484 -5.347 1.00 98.12 97 ARG A CA 1
ATOM 768 C C . ARG A 1 97 ? -20.614 -16.069 -6.059 1.00 98.12 97 ARG A C 1
ATOM 770 O O . ARG A 1 97 ? -20.437 -16.844 -6.993 1.00 98.12 97 ARG A O 1
ATOM 777 N N . ALA A 1 98 ? -21.820 -15.655 -5.673 1.00 98.06 98 ALA A N 1
ATOM 778 C CA . ALA A 1 98 ? -23.055 -16.103 -6.310 1.00 98.06 98 ALA A CA 1
ATOM 779 C C . ALA A 1 98 ? -23.131 -15.691 -7.790 1.00 98.06 98 ALA A C 1
ATOM 781 O O . ALA A 1 98 ? -23.603 -16.465 -8.619 1.00 98.06 98 ALA A O 1
ATOM 782 N N . LYS A 1 99 ? -22.648 -14.491 -8.133 1.00 97.88 99 LYS A N 1
ATOM 783 C CA . LYS A 1 99 ? -22.674 -13.977 -9.509 1.00 97.88 99 LYS A CA 1
ATOM 784 C C . LYS A 1 99 ? -21.611 -14.605 -10.417 1.00 97.88 99 LYS A C 1
ATOM 786 O O . LYS A 1 99 ? -21.892 -14.875 -11.582 1.00 97.88 99 LYS A O 1
ATOM 791 N N . TYR A 1 100 ? -20.389 -14.779 -9.919 1.00 97.88 100 TYR A N 1
ATOM 792 C CA . TYR A 1 100 ? -19.226 -15.129 -10.743 1.00 97.88 100 TYR A CA 1
ATOM 793 C C . TYR A 1 100 ? -18.820 -16.604 -10.666 1.00 97.88 100 TYR A C 1
ATOM 795 O O . TYR A 1 100 ? -18.159 -17.088 -11.590 1.00 97.88 100 TYR A O 1
ATOM 803 N N . GLY A 1 101 ? -19.200 -17.313 -9.598 1.00 97.12 101 GLY A N 1
ATOM 804 C CA . GLY A 1 101 ? -18.882 -18.725 -9.394 1.00 97.12 101 GLY A CA 1
ATOM 805 C C . GLY A 1 101 ? -17.393 -19.027 -9.589 1.00 97.12 101 GLY A C 1
ATOM 806 O O . GLY A 1 101 ? -16.521 -18.341 -9.046 1.00 97.12 101 GLY A O 1
ATOM 807 N N . ASP A 1 102 ? -17.109 -20.025 -10.425 1.00 96.88 102 ASP A N 1
ATOM 808 C CA . ASP A 1 102 ? -15.760 -20.548 -10.661 1.00 96.88 102 ASP A CA 1
ATOM 809 C C . ASP A 1 102 ? -14.777 -19.521 -11.236 1.00 96.88 102 ASP A C 1
ATOM 811 O O . ASP A 1 102 ? -13.572 -19.635 -11.006 1.00 96.88 102 ASP A O 1
ATOM 815 N N . LYS A 1 103 ? -15.264 -18.470 -11.918 1.00 96.62 103 LYS A N 1
ATOM 816 C CA . LYS A 1 103 ? -14.404 -17.425 -12.507 1.00 96.62 103 LYS A CA 1
ATOM 817 C C . LYS A 1 103 ? -13.531 -16.718 -11.474 1.00 96.62 103 LYS A C 1
ATOM 819 O O . LYS A 1 103 ? -12.459 -16.231 -11.815 1.00 96.62 103 LYS A O 1
ATOM 824 N N . ILE A 1 104 ? -13.989 -16.656 -10.226 1.00 97.44 104 ILE A N 1
ATOM 825 C CA . ILE A 1 104 ? -13.271 -15.999 -9.132 1.00 97.44 104 ILE A CA 1
ATOM 826 C C . ILE A 1 104 ? -12.865 -16.970 -8.027 1.00 97.44 104 ILE A C 1
ATOM 828 O O . ILE A 1 104 ? -12.355 -16.515 -7.010 1.00 97.44 104 ILE A O 1
ATOM 832 N N . ALA A 1 105 ? -13.057 -18.284 -8.186 1.00 95.06 105 ALA A N 1
ATOM 833 C CA . ALA A 1 105 ? -12.841 -19.270 -7.118 1.00 95.06 105 ALA A CA 1
ATOM 834 C C . ALA A 1 105 ? -11.431 -19.227 -6.500 1.00 95.06 105 ALA A C 1
ATOM 836 O O . ALA A 1 105 ? -11.271 -19.533 -5.324 1.00 95.06 105 ALA A O 1
ATOM 837 N N . LYS A 1 106 ? -10.423 -18.807 -7.276 1.00 93.12 106 LYS A N 1
ATOM 838 C CA . LYS A 1 106 ? -9.034 -18.654 -6.812 1.00 93.12 106 LYS A CA 1
ATOM 839 C C . LYS A 1 106 ? -8.755 -17.349 -6.063 1.00 93.12 106 LYS A C 1
ATOM 841 O O . LYS A 1 106 ? -7.748 -17.267 -5.375 1.00 93.12 106 LYS A O 1
ATOM 846 N N . LEU A 1 107 ? -9.604 -16.332 -6.211 1.00 95.12 107 LEU A N 1
ATOM 847 C CA . LEU A 1 107 ? -9.461 -15.085 -5.462 1.00 95.12 107 LEU A CA 1
ATOM 848 C C . LEU A 1 107 ? -9.911 -15.322 -4.025 1.00 95.12 107 LEU A C 1
ATOM 850 O O . LEU A 1 107 ? -10.961 -15.925 -3.823 1.00 95.12 107 LEU A O 1
ATOM 854 N N . SER A 1 108 ? -9.170 -14.832 -3.037 1.00 94.88 108 SER A N 1
ATOM 855 C CA . SER A 1 108 ? -9.575 -14.859 -1.630 1.00 94.88 108 SER A CA 1
ATOM 856 C C . SER A 1 108 ? -10.672 -13.832 -1.338 1.00 94.88 108 SER A C 1
ATOM 858 O O . SER A 1 108 ? -10.879 -12.873 -2.086 1.00 94.88 108 SER A O 1
ATOM 860 N N . ASP A 1 109 ? -11.369 -13.994 -0.215 1.00 94.69 109 ASP A N 1
ATOM 861 C CA . ASP A 1 109 ? -12.386 -13.027 0.210 1.00 94.69 109 ASP A CA 1
ATOM 862 C C . ASP A 1 109 ? -11.770 -11.645 0.465 1.00 94.69 109 ASP A C 1
ATOM 864 O O . ASP A 1 109 ? -12.351 -10.632 0.083 1.00 94.69 109 ASP A O 1
ATOM 868 N N . VAL A 1 110 ? -10.545 -11.592 1.002 1.00 92.69 110 VAL A N 1
ATOM 869 C CA . VAL A 1 110 ? -9.793 -10.340 1.184 1.00 92.69 110 VAL A CA 1
ATOM 870 C C . VAL A 1 110 ? -9.551 -9.647 -0.157 1.00 92.69 110 VAL A C 1
ATOM 872 O O . VAL A 1 110 ? -9.757 -8.438 -0.263 1.00 92.69 110 VAL A O 1
ATOM 875 N N . GLN A 1 111 ? -9.161 -10.391 -1.196 1.00 95.19 111 GLN A N 1
ATOM 876 C CA . GLN A 1 111 ? -8.980 -9.834 -2.539 1.00 95.19 111 GLN A CA 1
ATOM 877 C C . GLN A 1 111 ? -10.295 -9.271 -3.095 1.00 95.19 111 GLN A C 1
ATOM 879 O O . GLN A 1 111 ? -10.308 -8.156 -3.609 1.00 95.19 111 GLN A O 1
ATOM 884 N N . LEU A 1 112 ? -11.421 -9.969 -2.932 1.00 96.69 112 LEU A N 1
ATOM 885 C CA . LEU A 1 112 ? -12.727 -9.488 -3.405 1.00 96.69 112 LEU A CA 1
ATOM 886 C C . LEU A 1 112 ? -13.235 -8.260 -2.639 1.00 96.69 112 LEU A C 1
ATOM 888 O O . LEU A 1 112 ? -13.779 -7.325 -3.236 1.00 96.69 112 LEU A O 1
ATOM 892 N N . VAL A 1 113 ? -13.034 -8.224 -1.320 1.00 95.00 113 VAL A N 1
ATOM 893 C CA . VAL A 1 113 ? -13.410 -7.076 -0.484 1.00 95.00 113 VAL A CA 1
ATOM 894 C C . VAL A 1 113 ? -12.669 -5.816 -0.925 1.00 95.00 113 VAL A C 1
ATOM 896 O O . VAL A 1 113 ? -13.253 -4.736 -0.900 1.00 95.00 113 VAL A O 1
ATOM 899 N N . LYS A 1 114 ? -11.425 -5.921 -1.400 1.00 95.06 114 LYS A N 1
ATOM 900 C CA . LYS A 1 114 ? -10.678 -4.767 -1.921 1.00 95.06 114 LYS A CA 1
ATOM 901 C C . LYS A 1 114 ? -11.356 -4.107 -3.124 1.00 95.06 114 LYS A C 1
ATOM 903 O O . LYS A 1 114 ? -11.467 -2.881 -3.139 1.00 95.06 114 LYS A O 1
ATOM 908 N N . PHE A 1 115 ? -11.895 -4.884 -4.069 1.00 96.12 115 PHE A N 1
ATOM 909 C CA . PHE A 1 115 ? -12.725 -4.344 -5.160 1.00 96.12 115 PHE A CA 1
ATOM 910 C C . PHE A 1 115 ? -13.978 -3.648 -4.617 1.00 96.12 115 PHE A C 1
ATOM 912 O O . PHE A 1 115 ? -14.346 -2.564 -5.077 1.00 96.12 115 PHE A O 1
ATOM 919 N N . CYS A 1 116 ? -14.606 -4.236 -3.593 1.00 95.06 116 CYS A N 1
ATOM 920 C CA . CYS A 1 116 ? -15.759 -3.638 -2.925 1.00 95.06 116 CYS A CA 1
ATOM 921 C C . CYS A 1 116 ? -15.405 -2.281 -2.302 1.00 95.06 116 CYS A C 1
ATOM 923 O O . CYS A 1 116 ? -16.076 -1.286 -2.576 1.00 95.06 116 CYS A O 1
ATOM 925 N N . ILE A 1 117 ? -14.322 -2.205 -1.527 1.00 91.88 117 ILE A N 1
ATOM 926 C CA . ILE A 1 117 ? -13.848 -0.969 -0.890 1.00 91.88 117 ILE A CA 1
ATOM 927 C C . ILE A 1 117 ? -13.517 0.096 -1.942 1.00 91.88 117 ILE A C 1
ATOM 929 O O . ILE A 1 117 ? -13.969 1.234 -1.811 1.00 91.88 117 ILE A O 1
ATOM 933 N N . ALA A 1 118 ? -12.796 -0.268 -3.007 1.00 91.50 118 ALA A N 1
ATOM 934 C CA . ALA A 1 118 ? -12.373 0.653 -4.066 1.00 91.50 118 ALA A CA 1
ATOM 935 C C . ALA A 1 118 ? -13.539 1.299 -4.831 1.00 91.50 118 ALA A C 1
ATOM 937 O O . ALA A 1 118 ? -13.365 2.322 -5.495 1.00 91.50 118 ALA A O 1
ATOM 938 N N . ARG A 1 119 ? -14.742 0.721 -4.751 1.00 92.94 119 ARG A N 1
ATOM 939 C CA . ARG A 1 119 ? -15.975 1.290 -5.315 1.00 92.94 119 ARG A CA 1
ATOM 940 C C . ARG A 1 119 ? -17.016 1.600 -4.242 1.00 92.94 119 ARG A C 1
ATOM 942 O O . ARG A 1 119 ? -18.194 1.739 -4.559 1.00 92.94 119 ARG A O 1
ATOM 949 N N . GLN A 1 120 ? -16.585 1.735 -2.985 1.00 90.12 120 GLN A N 1
ATOM 950 C CA . GLN A 1 120 ? -17.419 2.097 -1.833 1.00 90.12 120 GLN A CA 1
ATOM 951 C C . GLN A 1 120 ? -18.663 1.204 -1.688 1.00 90.12 120 GLN A C 1
ATOM 953 O O . GLN A 1 120 ? -19.746 1.669 -1.338 1.00 90.12 120 GLN A O 1
ATOM 958 N N . PHE A 1 121 ? -18.505 -0.085 -1.991 1.00 91.75 121 PHE A N 1
ATOM 959 C CA . PHE A 1 121 ? -19.557 -1.100 -1.986 1.00 91.75 121 PHE A CA 1
ATOM 960 C C . PHE A 1 121 ? -20.728 -0.796 -2.942 1.00 91.75 121 PHE A C 1
ATOM 962 O O . PHE A 1 121 ? -21.817 -1.350 -2.803 1.00 91.75 121 PHE A O 1
ATOM 969 N N . ASN A 1 122 ? -20.516 0.052 -3.956 1.00 94.19 122 ASN A N 1
ATOM 970 C CA . ASN A 1 122 ? -21.444 0.213 -5.073 1.00 94.19 122 ASN A CA 1
ATOM 971 C C . ASN A 1 122 ? -21.344 -1.014 -5.994 1.00 94.19 122 ASN A C 1
ATOM 973 O O . ASN A 1 122 ? -20.533 -1.037 -6.921 1.00 94.19 122 ASN A O 1
ATOM 977 N N . MET A 1 123 ? -22.152 -2.042 -5.723 1.00 96.38 123 MET A N 1
ATOM 978 C CA . MET A 1 123 ? -22.043 -3.353 -6.378 1.00 96.38 123 MET A CA 1
ATOM 979 C C . MET A 1 123 ? -22.049 -3.318 -7.918 1.00 96.38 123 MET A C 1
ATOM 981 O O . MET A 1 123 ? -21.238 -4.033 -8.509 1.00 96.38 123 MET A O 1
ATOM 985 N N . PRO A 1 124 ? -22.841 -2.465 -8.605 1.00 97.75 124 PRO A N 1
ATOM 986 C CA . PRO A 1 124 ? -22.720 -2.296 -10.055 1.00 97.75 124 PRO A CA 1
ATOM 987 C C . PRO A 1 124 ? -21.319 -1.860 -10.510 1.00 97.75 124 PRO A C 1
ATOM 989 O O . PRO A 1 124 ? -20.752 -2.460 -11.424 1.00 97.75 124 PRO A O 1
ATOM 992 N N . LYS A 1 125 ? -20.722 -0.860 -9.847 1.00 97.12 125 LYS A N 1
ATOM 993 C CA . LYS A 1 125 ? -19.351 -0.406 -10.142 1.00 97.12 125 LYS A CA 1
ATOM 994 C C . LYS A 1 125 ? -18.297 -1.446 -9.753 1.00 97.12 125 LYS A C 1
ATOM 996 O O . LYS A 1 125 ? -17.294 -1.559 -10.453 1.00 97.12 125 LYS A O 1
ATOM 1001 N N . VAL A 1 126 ? -18.518 -2.194 -8.668 1.00 97.56 126 VAL A N 1
ATOM 1002 C CA . VAL A 1 126 ? -17.649 -3.311 -8.251 1.00 97.56 126 VAL A CA 1
ATOM 1003 C C . VAL A 1 126 ? -17.611 -4.380 -9.337 1.00 97.56 126 VAL A C 1
ATOM 1005 O O . VAL A 1 126 ? -16.531 -4.764 -9.768 1.00 97.56 126 VAL A O 1
ATOM 1008 N N . CYS A 1 127 ? -18.778 -4.817 -9.818 1.00 98.19 127 CYS A N 1
ATOM 1009 C CA . CYS A 1 127 ? -18.874 -5.821 -10.875 1.00 98.19 127 CYS A CA 1
ATOM 1010 C C . CYS A 1 127 ? -18.171 -5.362 -12.155 1.00 98.19 127 CYS A C 1
ATOM 1012 O O . CYS A 1 127 ? -17.373 -6.109 -12.700 1.00 98.19 127 CYS A O 1
ATOM 1014 N N . LEU A 1 128 ? -18.405 -4.117 -12.588 1.00 97.62 128 LEU A N 1
ATOM 1015 C CA . LEU A 1 128 ? -17.745 -3.564 -13.773 1.00 97.62 128 LEU A CA 1
ATOM 1016 C C . LEU A 1 128 ? -16.215 -3.572 -13.642 1.00 97.62 128 LEU A C 1
ATOM 1018 O O . LEU A 1 128 ? -15.515 -3.903 -14.595 1.00 97.62 128 LEU A O 1
ATOM 1022 N N . MET A 1 129 ? -15.690 -3.190 -12.475 1.00 96.75 129 MET A N 1
ATOM 1023 C CA . MET A 1 129 ? -14.250 -3.222 -12.216 1.00 96.75 129 MET A CA 1
ATOM 1024 C C . MET A 1 129 ? -13.711 -4.656 -12.229 1.00 96.75 129 MET A C 1
ATOM 1026 O O . MET A 1 129 ? -12.676 -4.911 -12.835 1.00 96.75 129 MET A O 1
ATOM 1030 N N . LEU A 1 130 ? -14.424 -5.592 -11.599 1.00 97.88 130 LEU A N 1
ATOM 1031 C CA . LEU A 1 130 ? -14.027 -6.995 -11.545 1.00 97.88 130 LEU A CA 1
ATOM 1032 C C . LEU A 1 130 ? -14.056 -7.653 -12.933 1.00 97.88 130 LEU A C 1
ATOM 1034 O O . LEU A 1 130 ? -13.136 -8.391 -13.263 1.00 97.88 130 LEU A O 1
ATOM 1038 N N . ASP A 1 131 ? -15.051 -7.343 -13.767 1.00 97.75 131 ASP A N 1
ATOM 1039 C CA . ASP A 1 131 ? -15.128 -7.813 -15.157 1.00 97.75 131 ASP A CA 1
ATOM 1040 C C . ASP A 1 131 ? -13.901 -7.360 -15.963 1.00 97.75 131 ASP A C 1
ATOM 1042 O O . ASP A 1 131 ? -13.256 -8.172 -16.627 1.00 97.75 131 ASP A O 1
ATOM 1046 N N . LYS A 1 132 ? -13.540 -6.073 -15.854 1.00 96.44 132 LYS A N 1
ATOM 1047 C CA . LYS A 1 132 ? -12.344 -5.511 -16.500 1.00 96.44 132 LYS A CA 1
ATOM 1048 C C . LYS A 1 132 ? -11.059 -6.158 -15.991 1.00 96.44 132 LYS A C 1
ATOM 1050 O O . LYS A 1 132 ? -10.203 -6.504 -16.795 1.00 96.44 132 LYS A O 1
ATOM 1055 N N . HIS A 1 133 ? -10.948 -6.355 -14.680 1.00 96.12 133 HIS A N 1
ATOM 1056 C CA . HIS A 1 133 ? -9.791 -7.008 -14.079 1.00 96.12 133 HIS A CA 1
ATOM 1057 C C . HIS A 1 133 ? -9.633 -8.452 -14.566 1.00 96.12 133 HIS A C 1
ATOM 1059 O O . HIS A 1 133 ? -8.540 -8.857 -14.944 1.00 96.12 133 HIS A O 1
ATOM 1065 N N . LEU A 1 134 ? -10.716 -9.234 -14.605 1.00 96.56 134 LEU A N 1
ATOM 1066 C CA . LEU A 1 134 ? -10.671 -10.616 -15.090 1.00 96.56 134 LEU A CA 1
ATOM 1067 C C . LEU A 1 134 ? -10.257 -10.694 -16.565 1.00 96.56 134 LEU A C 1
ATOM 1069 O O . LEU A 1 134 ? -9.493 -11.586 -16.932 1.00 96.56 134 LEU A O 1
ATOM 1073 N N . GLN A 1 135 ? -10.722 -9.752 -17.390 1.00 95.06 135 GLN A N 1
ATOM 1074 C CA . GLN A 1 135 ? -10.280 -9.631 -18.779 1.00 95.06 135 GLN A CA 1
ATOM 1075 C C . GLN A 1 135 ? -8.785 -9.286 -18.852 1.00 95.06 135 GLN A C 1
ATOM 1077 O O . GLN A 1 135 ? -8.028 -9.983 -19.523 1.00 95.06 135 GLN A O 1
ATOM 1082 N N . TRP A 1 136 ? -8.334 -8.294 -18.080 1.00 94.12 136 TRP A N 1
ATOM 1083 C CA . TRP A 1 136 ? -6.921 -7.920 -18.005 1.00 94.12 136 TRP A CA 1
ATOM 1084 C C . TRP A 1 136 ? -6.031 -9.081 -17.546 1.00 94.12 136 TRP A C 1
ATOM 1086 O O . TRP A 1 136 ? -4.984 -9.314 -18.138 1.00 94.12 136 TRP A O 1
ATOM 1096 N N . VAL A 1 137 ? -6.448 -9.873 -16.555 1.00 93.94 137 VAL A N 1
ATOM 1097 C CA . VAL A 1 137 ? -5.703 -11.069 -16.124 1.00 93.94 137 VAL A CA 1
ATOM 1098 C C . VAL A 1 137 ? -5.573 -12.083 -17.265 1.00 93.94 137 VAL A C 1
ATOM 1100 O O . VAL A 1 137 ? -4.505 -12.677 -17.428 1.00 93.94 137 VAL A O 1
ATOM 1103 N N . ALA A 1 138 ? -6.629 -12.282 -18.059 1.00 92.56 138 ALA A N 1
ATOM 1104 C CA . ALA A 1 138 ? -6.609 -13.203 -19.194 1.00 92.56 138 ALA A CA 1
ATOM 1105 C C . ALA A 1 138 ? -5.659 -12.734 -20.313 1.00 92.56 138 ALA A C 1
ATOM 1107 O O . ALA A 1 138 ? -4.933 -13.556 -20.885 1.00 92.56 138 ALA A O 1
ATOM 1108 N N . ASP A 1 139 ? -5.639 -11.429 -20.584 1.00 90.06 139 ASP A N 1
ATOM 1109 C CA . ASP A 1 139 ? -4.866 -10.829 -21.673 1.00 90.06 139 ASP A CA 1
ATOM 1110 C C . ASP A 1 139 ? -3.402 -10.580 -21.280 1.00 90.06 139 ASP A C 1
ATOM 1112 O O . ASP A 1 139 ? -2.481 -11.026 -21.970 1.00 90.06 139 ASP A O 1
ATOM 1116 N N . PHE A 1 140 ? -3.182 -9.913 -20.143 1.00 89.62 140 PHE A N 1
ATOM 1117 C CA . PHE A 1 140 ? -1.870 -9.482 -19.656 1.00 89.62 140 PHE A CA 1
ATOM 1118 C C . PHE A 1 140 ? -1.065 -10.618 -19.021 1.00 89.62 140 PHE A C 1
ATOM 1120 O O . PHE A 1 140 ? 0.168 -10.602 -19.094 1.00 89.62 140 PHE A O 1
ATOM 1127 N N . LYS A 1 141 ? -1.748 -11.597 -18.405 1.00 92.56 141 LYS A N 1
ATOM 1128 C CA . LYS A 1 141 ? -1.149 -12.729 -17.674 1.00 92.56 141 LYS A CA 1
ATOM 1129 C C . LYS A 1 141 ? -0.099 -12.251 -16.660 1.00 92.56 141 LYS A C 1
ATOM 1131 O O . LYS A 1 141 ? 1.092 -12.475 -16.877 1.00 92.56 141 LYS A O 1
ATOM 1136 N N . PRO A 1 142 ? -0.513 -11.529 -15.604 1.00 93.81 142 PRO A N 1
ATOM 1137 C CA . PRO A 1 142 ? 0.416 -10.984 -14.622 1.00 93.81 142 PRO A CA 1
ATOM 1138 C C . PRO A 1 142 ? 1.199 -12.106 -13.938 1.00 93.81 142 PRO A C 1
ATOM 1140 O O . PRO A 1 142 ? 0.629 -13.137 -13.574 1.00 93.81 142 PRO A O 1
ATOM 1143 N N . SER A 1 143 ? 2.504 -11.905 -13.777 1.00 93.50 143 SER A N 1
ATOM 1144 C CA . SER A 1 143 ? 3.397 -12.870 -13.146 1.00 93.50 143 SER A CA 1
ATOM 1145 C C . SER A 1 143 ? 4.505 -12.151 -12.389 1.00 93.50 143 SER A C 1
ATOM 1147 O O . SER A 1 143 ? 5.050 -11.150 -12.844 1.00 93.50 143 SER A O 1
ATOM 1149 N N . GLU A 1 144 ? 4.860 -12.698 -11.234 1.00 93.25 144 GLU A N 1
ATOM 1150 C CA . GLU A 1 144 ? 6.064 -12.327 -10.487 1.00 93.25 144 GLU A CA 1
ATOM 1151 C C . GLU A 1 144 ? 7.332 -13.030 -10.995 1.00 93.25 144 GLU A C 1
ATOM 1153 O O . GLU A 1 144 ? 8.434 -12.677 -10.585 1.00 93.25 144 GLU A O 1
ATOM 1158 N N . ASP A 1 145 ? 7.190 -14.032 -11.863 1.00 94.19 145 ASP A N 1
ATOM 1159 C CA . ASP A 1 145 ? 8.265 -14.924 -12.301 1.00 94.19 145 ASP A CA 1
ATOM 1160 C C . ASP A 1 145 ? 8.658 -14.646 -13.759 1.00 94.19 145 ASP A C 1
ATOM 1162 O O . ASP A 1 145 ? 8.597 -15.506 -14.636 1.00 94.19 145 ASP A O 1
ATOM 1166 N N . GLU A 1 146 ? 9.031 -13.396 -14.018 1.00 93.25 146 GLU A N 1
ATOM 1167 C CA . GLU A 1 146 ? 9.492 -12.910 -15.322 1.00 93.25 146 GLU A CA 1
ATOM 1168 C C . GLU A 1 146 ? 10.919 -12.394 -15.232 1.00 93.25 146 GLU A C 1
ATOM 1170 O O . GLU A 1 146 ? 11.308 -11.800 -14.226 1.00 93.25 146 GLU A O 1
ATOM 1175 N N . TYR A 1 147 ? 11.712 -12.607 -16.277 1.00 92.38 147 TYR A N 1
ATOM 1176 C CA . TYR A 1 147 ? 13.069 -12.081 -16.328 1.00 92.38 147 TYR A CA 1
ATOM 1177 C C . TYR A 1 147 ? 13.092 -10.673 -16.914 1.00 92.38 147 TYR A C 1
ATOM 1179 O O . TYR A 1 147 ? 12.603 -10.433 -18.020 1.00 92.38 147 TYR A O 1
ATOM 1187 N N . PHE A 1 148 ? 13.744 -9.767 -16.188 1.00 92.31 148 PHE A N 1
ATOM 1188 C CA . PHE A 1 148 ? 13.943 -8.378 -16.582 1.00 92.31 148 PHE A CA 1
ATOM 1189 C C . PHE A 1 148 ? 15.431 -8.077 -16.811 1.00 92.31 148 PHE A C 1
ATOM 1191 O O . PHE A 1 148 ? 16.290 -8.746 -16.224 1.00 92.31 148 PHE A O 1
ATOM 1198 N N . PRO A 1 149 ? 15.758 -7.068 -17.641 1.00 91.44 149 PRO A N 1
ATOM 1199 C CA . PRO A 1 149 ? 17.141 -6.689 -17.921 1.00 91.44 149 PRO A CA 1
ATOM 1200 C C . PRO A 1 149 ? 17.970 -6.444 -16.649 1.00 91.44 149 PRO A C 1
ATOM 1202 O O . PRO A 1 149 ? 17.545 -5.721 -15.750 1.00 91.44 149 PRO A O 1
ATOM 1205 N N . GLU A 1 150 ? 19.188 -6.990 -16.582 1.00 85.94 150 GLU A N 1
ATOM 1206 C CA . GLU A 1 150 ? 20.007 -6.985 -15.354 1.00 85.94 150 GLU A CA 1
ATOM 1207 C C . GLU A 1 150 ? 20.345 -5.587 -14.820 1.00 85.94 150 GLU A C 1
ATOM 1209 O O . GLU A 1 150 ? 20.477 -5.396 -13.613 1.00 85.94 150 GLU A O 1
ATOM 1214 N N . GLY A 1 151 ? 20.460 -4.595 -15.707 1.00 90.56 151 GLY A N 1
ATOM 1215 C CA . GLY A 1 151 ? 20.747 -3.213 -15.323 1.00 90.56 151 GLY A CA 1
ATOM 1216 C C . GLY A 1 151 ? 19.592 -2.515 -14.602 1.00 90.56 151 GLY A C 1
ATOM 1217 O O . GLY A 1 151 ? 19.817 -1.496 -13.956 1.00 90.56 151 GLY A O 1
ATOM 1218 N N . MET A 1 152 ? 18.371 -3.046 -14.683 1.00 92.25 152 MET A N 1
ATOM 1219 C CA . MET A 1 152 ? 17.166 -2.334 -14.262 1.00 92.25 152 MET A CA 1
ATOM 1220 C C . MET A 1 152 ? 17.137 -2.090 -12.750 1.00 92.25 152 MET A C 1
ATOM 1222 O O . MET A 1 152 ? 16.902 -0.965 -12.321 1.00 92.25 152 MET A O 1
ATOM 1226 N N . ALA A 1 153 ? 17.496 -3.098 -11.949 1.00 89.88 153 ALA A N 1
ATOM 1227 C CA . ALA A 1 153 ? 17.608 -2.971 -10.493 1.00 89.88 153 ALA A CA 1
ATOM 1228 C C . ALA A 1 153 ? 18.756 -2.042 -10.052 1.00 89.88 153 ALA A C 1
ATOM 1230 O O . ALA A 1 153 ? 18.709 -1.468 -8.969 1.00 89.88 153 ALA A O 1
ATOM 1231 N N . ASN A 1 154 ? 19.786 -1.865 -10.887 1.00 92.31 154 ASN A N 1
ATOM 1232 C CA . ASN A 1 154 ? 20.864 -0.912 -10.616 1.00 92.31 154 ASN A CA 1
ATOM 1233 C C . ASN A 1 154 ? 20.466 0.520 -10.986 1.00 92.31 154 ASN A C 1
ATOM 1235 O O . ASN A 1 154 ? 20.859 1.453 -10.291 1.00 92.31 154 ASN A O 1
ATOM 1239 N N . ASP A 1 155 ? 19.700 0.708 -12.055 1.00 94.06 155 ASP A N 1
ATOM 1240 C CA . ASP A 1 155 ? 19.247 2.030 -12.494 1.00 94.06 155 ASP A CA 1
ATOM 1241 C C . ASP A 1 155 ? 18.086 2.550 -11.624 1.00 94.06 155 ASP A C 1
ATOM 1243 O O . ASP A 1 155 ? 18.019 3.742 -11.317 1.00 94.06 155 ASP A O 1
ATOM 1247 N N . TYR A 1 156 ? 17.214 1.644 -11.171 1.00 93.31 156 TYR A N 1
ATOM 1248 C CA . TYR A 1 156 ? 16.094 1.906 -10.266 1.00 93.31 156 TYR A CA 1
ATOM 1249 C C . TYR A 1 156 ? 15.977 0.776 -9.220 1.00 93.31 156 TYR A C 1
ATOM 1251 O O . TYR A 1 156 ? 15.194 -0.161 -9.384 1.00 93.31 156 TYR A O 1
ATOM 1259 N N . PRO A 1 157 ? 16.740 0.855 -8.116 1.00 92.62 157 PRO A N 1
ATOM 1260 C CA . PRO A 1 157 ? 16.660 -0.103 -7.023 1.00 92.62 157 PRO A CA 1
ATOM 1261 C C . PRO A 1 157 ? 15.298 -0.078 -6.350 1.00 92.62 157 PRO A C 1
ATOM 1263 O O . PRO A 1 157 ? 14.884 0.963 -5.836 1.00 92.62 157 PRO A O 1
ATOM 1266 N N . ILE A 1 158 ? 14.648 -1.237 -6.291 1.00 92.75 158 ILE A N 1
ATOM 1267 C CA . ILE A 1 158 ? 13.404 -1.442 -5.551 1.00 92.75 158 ILE A CA 1
ATOM 1268 C C . ILE A 1 158 ? 13.418 -2.795 -4.846 1.00 92.75 158 ILE A C 1
ATOM 1270 O O . ILE A 1 158 ? 14.149 -3.704 -5.242 1.00 92.75 158 ILE A O 1
ATOM 1274 N N . GLY A 1 159 ? 12.617 -2.949 -3.798 1.00 92.62 159 GLY A N 1
ATOM 1275 C CA . GLY A 1 159 ? 12.464 -4.245 -3.158 1.00 92.62 159 GLY A CA 1
ATOM 1276 C C . GLY A 1 159 ? 11.648 -4.228 -1.879 1.00 92.62 159 GLY A C 1
ATOM 1277 O O . GLY A 1 159 ? 11.514 -3.219 -1.186 1.00 92.62 159 GLY A O 1
ATOM 1278 N N . TYR A 1 160 ? 11.130 -5.403 -1.541 1.00 93.94 160 TYR A N 1
ATOM 1279 C CA . TYR A 1 160 ? 10.476 -5.653 -0.266 1.00 93.94 160 TYR A CA 1
ATOM 1280 C C . TYR A 1 160 ? 11.511 -6.061 0.778 1.00 93.94 160 TYR A C 1
ATOM 1282 O O . TYR A 1 160 ? 12.332 -6.945 0.528 1.00 93.94 160 TYR A O 1
ATOM 1290 N N . SER A 1 161 ? 11.463 -5.456 1.966 1.00 88.25 161 SER A N 1
ATOM 1291 C CA . SER A 1 161 ? 12.361 -5.836 3.067 1.00 88.25 161 SER A CA 1
ATOM 1292 C C . SER A 1 161 ? 11.984 -7.179 3.703 1.00 88.25 161 SER A C 1
ATOM 1294 O O . SER A 1 161 ? 12.799 -7.784 4.396 1.00 88.25 161 SER A O 1
ATOM 1296 N N . GLY A 1 162 ? 10.744 -7.634 3.487 1.00 90.75 162 GLY A N 1
ATOM 1297 C CA . GLY A 1 162 ? 10.128 -8.757 4.198 1.00 90.75 162 GLY A CA 1
ATOM 1298 C C . GLY A 1 162 ? 9.656 -8.398 5.612 1.00 90.75 162 GLY A C 1
ATOM 1299 O O . GLY A 1 162 ? 8.961 -9.192 6.241 1.00 90.75 162 GLY A O 1
ATOM 1300 N N . ALA A 1 163 ? 9.998 -7.203 6.101 1.00 94.25 163 ALA A N 1
ATOM 1301 C CA . ALA A 1 163 ? 9.505 -6.678 7.361 1.00 94.25 163 ALA A CA 1
ATOM 1302 C C . ALA A 1 163 ? 8.129 -6.023 7.194 1.00 94.25 163 ALA A C 1
ATOM 1304 O O . ALA A 1 163 ? 7.716 -5.640 6.092 1.00 94.25 163 ALA A O 1
ATOM 1305 N N . LEU A 1 164 ? 7.435 -5.887 8.322 1.00 96.19 164 LEU A N 1
ATOM 1306 C CA . LEU A 1 164 ? 6.138 -5.233 8.405 1.00 96.19 164 LEU A CA 1
ATOM 1307 C C . LEU A 1 164 ? 6.257 -3.919 9.166 1.00 96.19 164 LEU A C 1
ATOM 1309 O O . LEU A 1 164 ? 6.989 -3.820 10.158 1.00 96.19 164 LEU A O 1
ATOM 1313 N N . ASP A 1 165 ? 5.491 -2.935 8.715 1.00 96.19 165 ASP A N 1
ATOM 1314 C CA . ASP A 1 165 ? 5.240 -1.730 9.484 1.00 96.19 165 ASP A CA 1
ATOM 1315 C C . ASP A 1 165 ? 4.375 -2.045 10.718 1.00 96.19 165 ASP A C 1
ATOM 1317 O O . ASP A 1 165 ? 3.869 -3.157 10.898 1.00 96.19 165 ASP A O 1
ATOM 1321 N N . ARG A 1 166 ? 4.214 -1.060 11.598 1.00 95.44 166 ARG A N 1
ATOM 1322 C CA . ARG A 1 166 ? 3.498 -1.205 12.871 1.00 95.44 166 ARG A CA 1
ATOM 1323 C C . ARG A 1 166 ? 2.016 -1.550 12.705 1.00 95.44 166 ARG A C 1
ATOM 1325 O O . ARG A 1 166 ? 1.415 -2.052 13.645 1.00 95.44 166 ARG A O 1
ATOM 1332 N N . ASP A 1 167 ? 1.439 -1.339 11.524 1.00 93.12 167 ASP A N 1
ATOM 1333 C CA . ASP A 1 167 ? 0.050 -1.673 11.192 1.00 93.12 167 ASP A CA 1
ATOM 1334 C C . ASP A 1 167 ? -0.062 -2.982 10.383 1.00 93.12 167 ASP A C 1
ATOM 1336 O O . ASP A 1 167 ? -1.085 -3.227 9.739 1.00 93.12 167 ASP A O 1
ATOM 1340 N N . ASN A 1 168 ? 0.976 -3.828 10.408 1.00 94.00 168 ASN A N 1
ATOM 1341 C CA . ASN A 1 168 ? 1.064 -5.102 9.687 1.00 94.00 168 ASN A CA 1
ATOM 1342 C C . ASN A 1 168 ? 1.022 -4.976 8.151 1.00 94.00 168 ASN A C 1
ATOM 1344 O O . ASN A 1 168 ? 0.550 -5.889 7.463 1.00 94.00 168 ASN A O 1
ATOM 1348 N N . ASN A 1 169 ? 1.520 -3.874 7.586 1.00 96.06 169 ASN A N 1
ATOM 1349 C CA . ASN A 1 169 ? 1.677 -3.723 6.137 1.00 96.06 169 ASN A CA 1
ATOM 1350 C C . ASN A 1 169 ? 3.104 -4.066 5.711 1.00 96.06 169 ASN A C 1
ATOM 1352 O O . ASN A 1 169 ? 4.066 -3.711 6.388 1.00 96.06 169 ASN A O 1
ATOM 1356 N N . LEU A 1 170 ? 3.246 -4.728 4.565 1.00 96.62 170 LEU A N 1
ATOM 1357 C CA . LEU A 1 170 ? 4.549 -5.073 4.004 1.00 96.62 170 LEU A CA 1
ATOM 1358 C C . L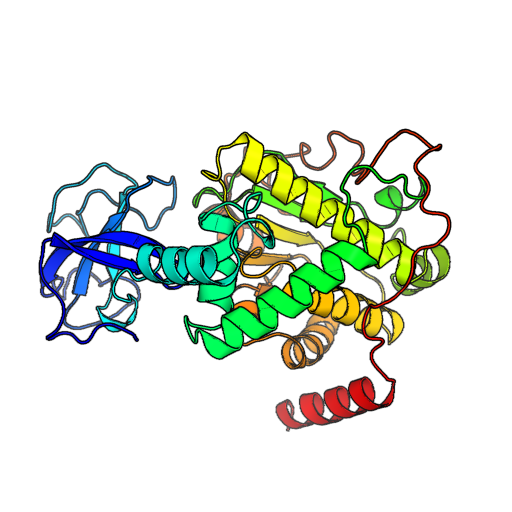EU A 1 170 ? 5.322 -3.805 3.632 1.00 96.62 170 LEU A C 1
ATOM 1360 O O . LEU A 1 170 ? 4.759 -2.910 3.007 1.00 96.62 170 LEU A O 1
ATOM 1364 N N . ILE A 1 171 ? 6.606 -3.729 3.973 1.00 96.88 171 ILE A N 1
ATOM 1365 C CA . ILE A 1 171 ? 7.433 -2.567 3.635 1.00 96.88 171 ILE A CA 1
ATOM 1366 C C . ILE A 1 171 ? 8.095 -2.776 2.270 1.00 96.88 171 ILE A C 1
ATOM 1368 O O . ILE A 1 171 ? 8.822 -3.752 2.055 1.00 96.88 171 ILE A O 1
ATOM 1372 N N . HIS A 1 172 ? 7.864 -1.830 1.362 1.00 96.06 172 HIS A N 1
ATOM 1373 C CA . HIS A 1 172 ? 8.526 -1.725 0.066 1.00 96.06 172 HIS A CA 1
ATOM 1374 C C . HIS A 1 172 ? 9.371 -0.456 0.021 1.00 96.06 172 HIS A C 1
ATOM 1376 O O . HIS A 1 172 ? 8.887 0.634 0.333 1.00 96.06 172 HIS A O 1
ATOM 1382 N N . PHE A 1 173 ? 10.628 -0.592 -0.382 1.00 95.81 173 PHE A N 1
ATOM 1383 C CA . PHE A 1 173 ? 11.505 0.542 -0.623 1.00 95.81 173 PHE A CA 1
ATOM 1384 C C . PHE A 1 173 ? 11.786 0.676 -2.108 1.00 95.81 173 PHE A C 1
ATOM 1386 O O . PHE A 1 173 ? 12.003 -0.316 -2.804 1.00 95.81 173 PHE A O 1
ATOM 1393 N N . GLU A 1 174 ? 11.821 1.913 -2.577 1.00 94.56 174 GLU A N 1
ATOM 1394 C CA . GLU A 1 174 ? 12.158 2.229 -3.949 1.00 94.56 174 GLU A CA 1
ATOM 1395 C C . GLU A 1 174 ? 13.013 3.493 -4.023 1.00 94.56 174 GLU A C 1
ATOM 1397 O O . GLU A 1 174 ? 12.800 4.459 -3.286 1.00 94.56 174 GLU A O 1
ATOM 1402 N N . ARG A 1 175 ? 14.009 3.483 -4.908 1.00 93.69 175 ARG A N 1
ATOM 1403 C CA . ARG A 1 175 ? 14.946 4.593 -5.090 1.00 93.69 175 ARG A CA 1
ATOM 1404 C C . ARG A 1 175 ? 15.116 4.929 -6.573 1.00 93.69 175 ARG A C 1
ATOM 1406 O O . ARG A 1 175 ? 16.122 4.537 -7.175 1.00 93.69 175 ARG A O 1
ATOM 1413 N N . PRO A 1 176 ? 14.151 5.641 -7.178 1.00 91.69 176 PRO A N 1
ATOM 1414 C CA . PRO A 1 176 ? 14.215 6.022 -8.584 1.00 91.69 176 PRO A CA 1
ATOM 1415 C C . PRO A 1 176 ? 15.504 6.790 -8.904 1.00 91.69 176 PRO A C 1
ATOM 1417 O O . PRO A 1 176 ? 15.935 7.662 -8.149 1.00 91.69 176 PRO A O 1
ATOM 1420 N N . GLY A 1 177 ? 16.152 6.437 -10.014 1.00 89.50 177 GLY A N 1
ATOM 1421 C CA . GLY A 1 177 ? 17.407 7.050 -10.460 1.00 89.50 177 GLY A CA 1
ATOM 1422 C C . GLY A 1 177 ? 18.642 6.717 -9.613 1.00 89.50 177 GLY A C 1
ATOM 1423 O O . GLY A 1 177 ? 19.722 7.252 -9.873 1.00 89.50 177 GLY A O 1
ATOM 1424 N N . ASN A 1 178 ? 18.504 5.849 -8.603 1.00 92.50 178 ASN A N 1
ATOM 1425 C CA . ASN A 1 178 ? 19.575 5.343 -7.739 1.00 92.50 178 ASN A CA 1
ATOM 1426 C C . ASN A 1 178 ? 20.550 6.423 -7.241 1.00 92.50 178 ASN A C 1
ATOM 1428 O O . ASN A 1 178 ? 21.768 6.314 -7.415 1.00 92.50 178 ASN A O 1
ATOM 1432 N N . GLY A 1 179 ? 20.029 7.500 -6.650 1.00 91.31 179 GLY A N 1
ATOM 1433 C CA . GLY A 1 179 ? 20.893 8.558 -6.126 1.00 91.31 179 GLY A CA 1
ATOM 1434 C C . GLY A 1 179 ? 21.613 9.365 -7.212 1.00 91.31 179 GLY A C 1
ATOM 1435 O O . GLY A 1 179 ? 22.692 9.891 -6.938 1.00 91.31 179 GLY A O 1
ATOM 1436 N N . GLY A 1 180 ? 21.031 9.465 -8.411 1.00 91.25 180 GLY A N 1
ATOM 1437 C CA . GLY A 1 180 ? 21.556 10.229 -9.547 1.00 91.25 180 GLY A CA 1
ATOM 1438 C C . GLY A 1 180 ? 22.386 9.410 -10.543 1.00 91.25 180 GLY A C 1
ATOM 1439 O O . GLY A 1 180 ? 22.990 9.984 -11.444 1.00 91.25 180 GLY A O 1
ATOM 1440 N N . LYS A 1 181 ? 22.436 8.079 -10.403 1.00 92.81 181 LYS A N 1
ATOM 1441 C CA . LYS A 1 181 ? 23.163 7.193 -11.333 1.00 92.81 181 LYS A CA 1
ATOM 1442 C C . LYS A 1 181 ? 22.417 6.938 -12.641 1.00 92.81 181 LYS A C 1
ATOM 1444 O O . LYS A 1 181 ? 23.056 6.602 -13.631 1.00 92.81 181 LYS A O 1
ATOM 1449 N N . CYS A 1 182 ? 21.094 7.075 -12.645 1.00 92.44 182 CYS A N 1
ATOM 1450 C CA . CYS A 1 182 ? 20.281 6.960 -13.849 1.00 92.44 182 CYS A CA 1
ATOM 1451 C C . CYS A 1 182 ? 19.307 8.134 -13.917 1.00 92.44 182 CYS A C 1
ATOM 1453 O O . CYS A 1 182 ? 18.539 8.366 -12.980 1.00 92.44 182 CYS A O 1
ATOM 1455 N N . HIS A 1 183 ? 19.343 8.895 -15.012 1.00 90.75 183 HIS A N 1
ATOM 1456 C CA . HIS A 1 183 ? 18.363 9.951 -15.209 1.00 90.75 183 HIS A CA 1
ATOM 1457 C C . HIS A 1 183 ? 17.002 9.321 -15.540 1.00 90.75 183 HIS A C 1
ATOM 1459 O O . HIS A 1 183 ? 16.951 8.345 -16.293 1.00 90.75 183 HIS A O 1
ATOM 1465 N N . PRO A 1 184 ? 15.881 9.871 -15.049 1.00 87.38 184 PRO A N 1
ATOM 1466 C CA . PRO A 1 184 ? 14.578 9.252 -15.272 1.00 87.38 184 PRO A CA 1
ATOM 1467 C C . PRO A 1 184 ? 14.214 9.042 -16.759 1.00 87.38 184 PRO A C 1
ATOM 1469 O O . PRO A 1 184 ? 13.674 8.004 -17.137 1.00 87.38 184 PRO A O 1
ATOM 1472 N N . ALA A 1 185 ? 14.585 9.987 -17.632 1.00 86.12 185 ALA A N 1
ATOM 1473 C CA . ALA A 1 185 ? 14.426 9.842 -19.083 1.00 86.12 185 ALA A CA 1
ATOM 1474 C C . ALA A 1 185 ? 15.268 8.692 -19.674 1.00 86.12 185 ALA A C 1
ATOM 1476 O O . ALA A 1 185 ? 14.783 7.966 -20.541 1.00 86.12 185 ALA A O 1
ATOM 1477 N N . ASP A 1 186 ? 16.495 8.491 -19.184 1.00 90.25 186 ASP A N 1
ATOM 1478 C CA . ASP A 1 186 ? 17.367 7.406 -19.644 1.00 90.25 186 ASP A CA 1
ATOM 1479 C C . ASP A 1 186 ? 16.782 6.046 -19.270 1.00 90.25 186 ASP A C 1
ATOM 1481 O O . ASP A 1 186 ? 16.792 5.131 -20.090 1.00 90.25 186 ASP A O 1
ATOM 1485 N N . PHE A 1 187 ? 16.209 5.924 -18.068 1.00 90.81 187 PHE A N 1
ATOM 1486 C CA . PHE A 1 187 ? 15.527 4.709 -17.624 1.00 90.81 187 PHE A CA 1
ATOM 1487 C C . PHE A 1 187 ? 14.368 4.339 -18.557 1.00 90.81 187 PHE A C 1
ATOM 1489 O O . PHE A 1 187 ? 14.301 3.213 -19.058 1.00 90.81 187 PHE A O 1
ATOM 1496 N N . VAL A 1 188 ? 13.483 5.302 -18.841 1.00 87.12 188 VAL A N 1
ATOM 1497 C CA . VAL A 1 188 ? 12.330 5.092 -19.729 1.00 87.12 188 VAL A CA 1
ATOM 1498 C C . VAL A 1 188 ? 12.779 4.738 -21.146 1.00 87.12 188 VAL A C 1
ATOM 1500 O O . VAL A 1 188 ? 12.241 3.801 -21.732 1.00 87.12 188 VAL A O 1
ATOM 1503 N N . ASN A 1 189 ? 13.790 5.423 -21.683 1.00 86.19 189 ASN A N 1
ATOM 1504 C CA . ASN A 1 189 ? 14.304 5.151 -23.027 1.00 86.19 189 ASN A CA 1
ATOM 1505 C C . ASN A 1 189 ? 14.993 3.784 -23.124 1.00 86.19 189 ASN A C 1
ATOM 1507 O O . ASN A 1 189 ? 14.834 3.080 -24.119 1.00 86.19 189 ASN A O 1
ATOM 1511 N N . LYS A 1 190 ? 15.749 3.398 -22.092 1.00 90.44 190 LYS A N 1
ATOM 1512 C CA . LYS A 1 190 ? 16.514 2.148 -22.059 1.00 90.44 190 LYS A CA 1
ATOM 1513 C C . LYS A 1 190 ? 15.623 0.917 -21.933 1.00 90.44 190 LYS A C 1
ATOM 1515 O O . LYS A 1 190 ? 15.909 -0.093 -22.571 1.00 90.44 190 LYS A O 1
ATOM 1520 N N . TYR A 1 191 ? 14.573 0.983 -21.114 1.00 89.06 191 TYR A N 1
ATOM 1521 C CA . TYR A 1 191 ? 13.734 -0.184 -20.818 1.00 89.06 191 TYR A CA 1
ATOM 1522 C C . TYR A 1 191 ? 12.380 -0.168 -21.518 1.00 89.06 191 TYR A C 1
ATOM 1524 O O . TYR A 1 191 ? 11.812 -1.237 -21.716 1.00 89.06 191 TYR A O 1
ATOM 1532 N N . THR A 1 192 ? 11.908 0.990 -21.984 1.00 85.56 192 THR A N 1
ATOM 1533 C CA . THR A 1 192 ? 10.571 1.224 -22.558 1.00 85.56 192 THR A CA 1
ATOM 1534 C C . THR A 1 192 ? 9.434 1.084 -21.540 1.00 85.56 192 THR A C 1
ATOM 1536 O O . THR A 1 192 ? 9.498 0.292 -20.600 1.00 85.56 192 THR A O 1
ATOM 1539 N N . ILE A 1 193 ? 8.350 1.834 -21.749 1.00 84.06 193 ILE A N 1
ATOM 1540 C CA . ILE A 1 193 ? 7.139 1.764 -20.918 1.00 84.06 193 ILE A CA 1
ATOM 1541 C C . ILE A 1 193 ? 6.559 0.334 -20.803 1.00 84.06 193 ILE A C 1
ATOM 1543 O O . ILE A 1 193 ? 6.278 -0.067 -19.674 1.00 84.06 193 ILE A O 1
ATOM 1547 N N . PRO A 1 194 ? 6.429 -0.474 -21.881 1.00 85.62 194 PRO A N 1
ATOM 1548 C CA . PRO A 1 194 ? 5.956 -1.859 -21.781 1.00 85.62 194 PRO A CA 1
ATOM 1549 C C . PRO A 1 194 ? 6.725 -2.729 -20.776 1.00 85.62 194 PRO A C 1
ATOM 1551 O O . PRO A 1 194 ? 6.120 -3.371 -19.916 1.00 85.62 194 PRO A O 1
ATOM 1554 N N . THR A 1 195 ? 8.058 -2.749 -20.862 1.00 89.06 195 THR A N 1
ATOM 1555 C CA . THR A 1 195 ? 8.899 -3.558 -19.961 1.00 89.06 195 THR A CA 1
ATOM 1556 C C . THR A 1 195 ? 8.777 -3.064 -18.532 1.00 89.06 195 THR A C 1
ATOM 1558 O O . THR A 1 195 ? 8.667 -3.864 -17.606 1.00 89.06 195 THR A O 1
ATOM 1561 N N . ILE A 1 196 ? 8.765 -1.743 -18.351 1.00 89.81 196 ILE A N 1
ATOM 1562 C CA . ILE A 1 196 ? 8.628 -1.118 -17.040 1.00 89.81 196 ILE A CA 1
ATOM 1563 C C . ILE A 1 196 ? 7.270 -1.453 -16.408 1.00 89.81 196 ILE A C 1
ATOM 1565 O O . ILE A 1 196 ? 7.214 -1.777 -15.225 1.00 89.81 196 ILE A O 1
ATOM 1569 N N . ALA A 1 197 ? 6.188 -1.449 -17.189 1.00 89.75 197 ALA A N 1
ATOM 1570 C CA . ALA A 1 197 ? 4.866 -1.854 -16.726 1.00 89.75 197 ALA A CA 1
ATOM 1571 C C . ALA A 1 197 ? 4.834 -3.330 -16.292 1.00 89.75 197 ALA A C 1
ATOM 1573 O O . ALA A 1 197 ? 4.298 -3.637 -15.229 1.00 89.75 197 ALA A O 1
ATOM 1574 N N . ARG A 1 198 ? 5.445 -4.246 -17.062 1.00 92.19 198 ARG A N 1
ATOM 1575 C CA . ARG A 1 198 ? 5.565 -5.661 -16.657 1.00 92.19 198 ARG A CA 1
ATOM 1576 C C . ARG A 1 198 ? 6.398 -5.835 -15.391 1.00 92.19 198 ARG A C 1
ATOM 1578 O O . ARG A 1 198 ? 6.016 -6.600 -14.513 1.00 92.19 198 ARG A O 1
ATOM 1585 N N . TRP A 1 199 ? 7.491 -5.090 -15.271 1.00 92.88 199 TRP A N 1
ATOM 1586 C CA . TRP A 1 199 ? 8.343 -5.098 -14.084 1.00 92.88 199 TRP A CA 1
ATOM 1587 C C . TRP A 1 199 ? 7.605 -4.618 -12.835 1.00 92.88 199 TRP A C 1
ATOM 1589 O O . TRP A 1 199 ? 7.662 -5.272 -11.795 1.00 92.88 199 TRP A O 1
ATOM 1599 N N . HIS A 1 200 ? 6.835 -3.535 -12.953 1.00 94.00 200 HIS A N 1
ATOM 1600 C CA . HIS A 1 200 ? 5.957 -3.065 -11.884 1.00 94.00 200 HIS A CA 1
ATOM 1601 C C . HIS A 1 200 ? 4.905 -4.114 -11.514 1.00 94.00 200 HIS A C 1
ATOM 1603 O O . HIS A 1 200 ? 4.731 -4.431 -10.341 1.00 94.00 200 HIS A O 1
ATOM 1609 N N . VAL A 1 201 ? 4.258 -4.742 -12.498 1.00 95.06 201 VAL A N 1
ATOM 1610 C CA . VAL A 1 201 ? 3.311 -5.838 -12.239 1.00 95.06 201 VAL A CA 1
ATOM 1611 C C . VAL A 1 201 ? 3.986 -7.010 -11.519 1.00 95.06 201 VAL A C 1
ATOM 1613 O O . VAL A 1 201 ? 3.406 -7.552 -10.580 1.00 95.06 201 VAL A O 1
ATOM 1616 N N . ALA A 1 202 ? 5.227 -7.356 -11.862 1.00 95.00 202 ALA A N 1
ATOM 1617 C CA . ALA A 1 202 ? 5.972 -8.392 -11.151 1.00 95.00 202 ALA A CA 1
ATOM 1618 C C . ALA A 1 202 ? 6.237 -8.025 -9.676 1.00 95.00 202 ALA A C 1
ATOM 1620 O O . ALA A 1 202 ? 6.192 -8.906 -8.809 1.00 95.00 202 ALA A O 1
ATOM 1621 N N . CYS A 1 203 ? 6.436 -6.740 -9.353 1.00 94.81 203 CYS A N 1
ATOM 1622 C CA . CYS A 1 203 ? 6.448 -6.268 -7.961 1.00 94.81 203 CYS A CA 1
ATOM 1623 C C . CYS A 1 203 ? 5.108 -6.478 -7.268 1.00 94.81 203 CYS A C 1
ATOM 1625 O O . CYS A 1 203 ? 5.076 -6.944 -6.125 1.00 94.81 203 CYS A O 1
ATOM 1627 N N . MET A 1 204 ? 4.011 -6.117 -7.931 1.00 96.06 204 MET A N 1
ATOM 1628 C CA . MET A 1 204 ? 2.666 -6.197 -7.361 1.00 96.06 204 MET A CA 1
ATOM 1629 C C . MET A 1 204 ? 2.258 -7.655 -7.111 1.00 96.06 204 MET A C 1
ATOM 1631 O O . MET A 1 204 ? 1.742 -7.977 -6.036 1.00 96.06 204 MET A O 1
ATOM 1635 N N . GLU A 1 205 ? 2.562 -8.557 -8.049 1.00 96.38 205 GLU A N 1
ATOM 1636 C CA . GLU A 1 205 ? 2.359 -9.999 -7.879 1.00 96.38 205 GLU A CA 1
ATOM 1637 C C . GLU A 1 205 ? 3.263 -10.579 -6.781 1.00 96.38 205 GLU A C 1
ATOM 1639 O O . GLU A 1 205 ? 2.781 -11.373 -5.977 1.00 96.38 205 GLU A O 1
ATOM 1644 N N . SER A 1 206 ? 4.507 -10.101 -6.637 1.00 95.12 206 SER A N 1
ATOM 1645 C CA . SER A 1 206 ? 5.386 -10.514 -5.528 1.00 95.12 206 SER A CA 1
ATOM 1646 C C . SER A 1 206 ? 4.798 -10.173 -4.155 1.00 95.12 206 SER A C 1
ATOM 1648 O O . SER A 1 206 ? 4.855 -10.988 -3.231 1.00 95.12 206 SER A O 1
ATOM 1650 N N . ALA A 1 207 ? 4.204 -8.984 -4.002 1.00 95.81 207 ALA A N 1
ATOM 1651 C CA . ALA A 1 207 ? 3.464 -8.633 -2.788 1.00 95.81 207 ALA A CA 1
ATOM 1652 C C . ALA A 1 207 ? 2.241 -9.525 -2.588 1.00 95.81 207 ALA A C 1
ATOM 1654 O O . ALA A 1 207 ? 1.994 -9.981 -1.472 1.00 95.81 207 ALA A O 1
ATOM 1655 N N . LYS A 1 208 ? 1.491 -9.812 -3.654 1.00 95.88 208 LYS A N 1
ATOM 1656 C CA . LYS A 1 208 ? 0.323 -10.693 -3.585 1.00 95.88 208 LYS A CA 1
ATOM 1657 C C . LYS A 1 208 ? 0.695 -12.108 -3.130 1.00 95.88 208 LYS A C 1
ATOM 1659 O O . LYS A 1 208 ? 0.017 -12.615 -2.238 1.00 95.88 208 LYS A O 1
ATOM 1664 N N . ARG A 1 209 ? 1.791 -12.691 -3.627 1.00 95.19 209 ARG A N 1
ATOM 1665 C CA . ARG A 1 209 ? 2.320 -13.968 -3.117 1.00 95.19 209 ARG A CA 1
ATOM 1666 C C . ARG A 1 209 ? 2.652 -13.881 -1.629 1.00 95.19 209 ARG A C 1
ATOM 1668 O O . ARG A 1 209 ? 2.213 -14.729 -0.862 1.00 95.19 209 ARG A O 1
ATOM 1675 N N . MET A 1 210 ? 3.361 -12.838 -1.191 1.00 95.31 210 MET A N 1
ATOM 1676 C CA . MET A 1 210 ? 3.678 -12.653 0.235 1.00 95.31 210 MET A CA 1
ATOM 1677 C C . MET A 1 210 ? 2.422 -12.484 1.103 1.00 95.31 210 MET A C 1
ATOM 1679 O O . MET A 1 210 ? 2.384 -12.945 2.243 1.00 95.31 210 MET A O 1
ATOM 1683 N N . PHE A 1 211 ? 1.357 -11.870 0.582 1.00 95.62 211 PHE A N 1
ATOM 1684 C CA . PHE A 1 211 ? 0.069 -11.840 1.277 1.00 95.62 211 PHE A CA 1
ATOM 1685 C C . PHE A 1 211 ? -0.517 -13.248 1.410 1.00 95.62 211 PHE A C 1
ATOM 1687 O O . PHE A 1 211 ? -0.916 -13.631 2.509 1.00 95.62 211 PHE A O 1
ATOM 1694 N N . GLU A 1 212 ? -0.520 -14.034 0.334 1.00 94.62 212 GLU A N 1
ATOM 1695 C CA . GLU A 1 212 ? -1.015 -15.417 0.315 1.00 94.62 212 GLU A CA 1
ATOM 1696 C C . GLU A 1 212 ? -0.221 -16.335 1.264 1.00 94.62 212 GLU A C 1
ATOM 1698 O O . GLU A 1 212 ? -0.829 -17.077 2.036 1.00 94.62 212 GLU A O 1
ATOM 1703 N N . GLU A 1 213 ? 1.109 -16.213 1.311 1.00 94.75 213 GLU A N 1
ATOM 1704 C CA . GLU A 1 213 ? 1.996 -16.934 2.246 1.00 94.75 213 GLU A CA 1
ATOM 1705 C C . GLU A 1 213 ? 1.656 -16.660 3.720 1.00 94.75 213 GLU A C 1
ATOM 1707 O O . GLU A 1 213 ? 1.850 -17.514 4.585 1.00 94.75 213 GLU A O 1
ATOM 1712 N N . THR A 1 214 ? 1.108 -15.479 4.020 1.00 93.19 214 THR A N 1
ATOM 1713 C CA . THR A 1 214 ? 0.656 -15.111 5.373 1.00 93.19 214 THR A CA 1
ATOM 1714 C C . THR A 1 214 ? -0.826 -15.391 5.615 1.00 93.19 214 THR A C 1
ATOM 1716 O O . THR A 1 214 ? -1.373 -14.926 6.618 1.00 93.19 214 THR A O 1
ATOM 1719 N N . ASN A 1 215 ? -1.493 -16.106 4.702 1.00 91.06 215 ASN A N 1
ATOM 1720 C CA . ASN A 1 215 ? -2.945 -16.286 4.687 1.00 91.06 215 ASN A CA 1
ATOM 1721 C C . ASN A 1 215 ? -3.696 -14.946 4.824 1.00 91.06 215 ASN A C 1
ATOM 1723 O O . ASN A 1 215 ? -4.645 -14.811 5.595 1.00 91.06 215 ASN A O 1
ATOM 1727 N N . PHE A 1 216 ? -3.213 -13.922 4.117 1.00 91.50 216 PHE A N 1
ATOM 1728 C CA . PHE A 1 216 ? -3.716 -12.549 4.151 1.00 91.50 216 PHE A CA 1
ATOM 1729 C C . PHE A 1 216 ? -3.744 -11.903 5.544 1.00 91.50 216 PHE A C 1
ATOM 1731 O O . PHE A 1 216 ? -4.498 -10.953 5.763 1.00 91.50 216 PHE A O 1
ATOM 1738 N N . ARG A 1 217 ? -2.899 -12.335 6.492 1.00 88.56 217 ARG A N 1
ATOM 1739 C CA . ARG A 1 217 ? -2.631 -11.527 7.695 1.00 88.56 217 ARG A CA 1
ATOM 1740 C C . ARG A 1 217 ? -2.048 -10.173 7.288 1.00 88.56 217 ARG A C 1
ATOM 1742 O O . ARG A 1 217 ? -2.515 -9.141 7.758 1.00 88.56 217 ARG A O 1
ATOM 1749 N N . VAL A 1 218 ? -1.121 -10.183 6.333 1.00 92.88 218 VAL A N 1
ATOM 1750 C CA . VAL A 1 218 ? -0.610 -8.987 5.655 1.00 92.88 218 VAL A CA 1
ATOM 1751 C C . VAL A 1 218 ? -1.465 -8.725 4.421 1.00 92.88 218 VAL A C 1
ATOM 1753 O O . VAL A 1 218 ? -1.697 -9.625 3.614 1.00 92.88 218 VAL A O 1
ATOM 1756 N N . LYS A 1 219 ? -1.978 -7.499 4.290 1.00 93.50 219 LYS A N 1
ATOM 1757 C CA . LYS A 1 219 ? -3.012 -7.179 3.290 1.00 93.50 219 LYS A CA 1
ATOM 1758 C C . LYS A 1 219 ? -2.634 -6.026 2.370 1.00 93.50 219 LYS A C 1
ATOM 1760 O O . LYS A 1 219 ? -3.309 -5.837 1.362 1.00 93.50 219 LYS A O 1
ATOM 1765 N N . ARG A 1 220 ? -1.634 -5.215 2.709 1.00 95.69 220 ARG A N 1
ATOM 1766 C CA . ARG A 1 220 ? -1.272 -3.986 1.987 1.00 95.69 220 ARG A CA 1
ATOM 1767 C C . ARG A 1 220 ? 0.224 -3.721 2.078 1.00 95.69 220 ARG A C 1
ATOM 1769 O O . ARG A 1 220 ? 0.923 -4.386 2.842 1.00 95.69 220 ARG A O 1
ATOM 1776 N N . VAL A 1 221 ? 0.677 -2.732 1.313 1.00 97.44 221 VAL A N 1
ATOM 1777 C CA . VAL A 1 221 ? 2.073 -2.299 1.259 1.00 97.44 221 VAL A CA 1
ATOM 1778 C C . VAL A 1 221 ? 2.217 -0.849 1.714 1.00 97.44 221 VAL A C 1
ATOM 1780 O O . VAL A 1 221 ? 1.435 0.025 1.325 1.00 97.44 221 VAL A O 1
ATOM 1783 N N . THR A 1 222 ? 3.242 -0.614 2.524 1.00 97.75 222 THR A N 1
ATOM 1784 C CA . THR A 1 222 ? 3.776 0.699 2.871 1.00 97.75 222 THR A CA 1
ATOM 1785 C C . THR A 1 222 ? 5.009 0.966 2.021 1.00 97.75 222 THR A C 1
ATOM 1787 O O . THR A 1 222 ? 6.000 0.244 2.118 1.00 97.75 222 THR A O 1
ATOM 1790 N N . TYR A 1 223 ? 4.940 2.000 1.186 1.00 97.38 223 TYR A N 1
ATOM 1791 C CA . TYR A 1 223 ? 6.021 2.391 0.286 1.00 97.38 223 TYR A CA 1
ATOM 1792 C C . TYR A 1 223 ? 6.868 3.493 0.912 1.00 97.38 223 TYR A C 1
ATOM 1794 O O . TYR A 1 223 ? 6.340 4.440 1.497 1.00 97.38 223 TYR A O 1
ATOM 1802 N N . ILE A 1 224 ? 8.180 3.403 0.737 1.00 97.50 224 ILE A N 1
ATOM 1803 C CA . ILE A 1 224 ? 9.116 4.501 0.964 1.00 97.50 224 ILE A CA 1
ATOM 1804 C C . ILE A 1 224 ? 9.826 4.754 -0.368 1.00 97.50 224 ILE A C 1
ATOM 1806 O O . ILE A 1 224 ? 10.579 3.903 -0.839 1.00 97.50 224 ILE A O 1
ATOM 1810 N N . CYS A 1 225 ? 9.572 5.916 -0.961 1.00 95.81 225 CYS A N 1
ATOM 1811 C CA . CYS A 1 225 ? 10.114 6.335 -2.245 1.00 95.81 225 CYS A CA 1
ATOM 1812 C C . CYS A 1 225 ? 11.164 7.432 -2.038 1.00 95.81 225 CYS A C 1
ATOM 1814 O O . CYS A 1 225 ? 10.830 8.592 -1.777 1.00 95.81 225 CYS A O 1
ATOM 1816 N N . ASP A 1 226 ? 12.438 7.058 -2.136 1.00 95.44 226 ASP A N 1
ATOM 1817 C CA . ASP A 1 226 ? 13.589 7.939 -1.930 1.00 95.44 226 ASP A CA 1
ATOM 1818 C C . ASP A 1 226 ? 14.024 8.605 -3.235 1.00 95.44 226 ASP A C 1
ATOM 1820 O O . ASP A 1 226 ? 14.625 7.976 -4.106 1.00 95.44 226 ASP A O 1
ATOM 1824 N N . LEU A 1 227 ? 13.750 9.906 -3.345 1.00 94.31 227 LEU A N 1
ATOM 1825 C CA . LEU A 1 227 ? 14.048 10.715 -4.529 1.00 94.31 227 LEU A CA 1
ATOM 1826 C C . LEU A 1 227 ? 15.389 11.459 -4.428 1.00 94.31 227 LEU A C 1
ATOM 1828 O O . LEU A 1 227 ? 15.607 12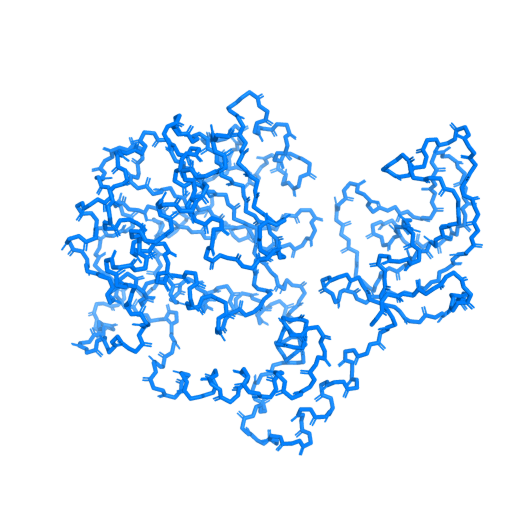.447 -5.135 1.00 94.31 227 LEU A O 1
ATOM 1832 N N . SER A 1 228 ? 16.295 11.006 -3.555 1.00 93.06 228 SER A N 1
ATOM 1833 C CA . SER A 1 228 ? 17.638 11.582 -3.429 1.00 93.06 228 SER A CA 1
ATOM 1834 C C . SER A 1 228 ? 18.318 11.719 -4.791 1.00 93.06 228 SER A C 1
ATOM 1836 O O . SER A 1 228 ? 18.482 10.727 -5.501 1.00 93.06 228 SER A O 1
ATOM 1838 N N . ASN A 1 229 ? 18.783 12.929 -5.115 1.00 91.44 229 ASN A N 1
ATOM 1839 C CA . ASN A 1 229 ? 19.474 13.259 -6.369 1.00 91.44 229 ASN A CA 1
ATOM 1840 C C . ASN A 1 229 ? 18.700 12.854 -7.638 1.00 91.44 229 ASN A C 1
ATOM 1842 O O . ASN A 1 229 ? 19.313 12.572 -8.670 1.00 91.44 229 ASN A O 1
ATOM 1846 N N . LEU A 1 230 ? 17.367 12.802 -7.572 1.00 90.00 230 LEU A N 1
ATOM 1847 C CA . LEU A 1 230 ? 16.552 12.582 -8.756 1.00 90.00 230 LEU A CA 1
ATOM 1848 C C . LEU A 1 230 ? 16.746 13.751 -9.731 1.00 90.00 230 LEU A C 1
ATOM 1850 O O . LEU A 1 230 ? 16.581 14.916 -9.359 1.00 90.00 230 LEU A O 1
ATOM 1854 N N . GLY A 1 231 ? 17.108 13.422 -10.970 1.00 84.31 231 GLY A N 1
ATOM 1855 C CA . GLY A 1 231 ? 17.194 14.387 -12.062 1.00 84.31 231 GLY A CA 1
ATOM 1856 C C . GLY A 1 231 ? 15.824 14.918 -12.487 1.00 84.31 231 GLY A C 1
ATOM 1857 O O . GLY A 1 231 ? 14.785 14.444 -12.021 1.00 84.31 231 GLY A O 1
ATOM 1858 N N . ASP A 1 232 ? 15.827 15.905 -13.381 1.00 79.75 232 ASP A N 1
ATOM 1859 C CA . ASP A 1 232 ? 14.599 16.547 -13.844 1.00 79.75 232 ASP A CA 1
ATOM 1860 C C . ASP A 1 232 ? 13.607 15.527 -14.428 1.00 79.75 232 ASP A C 1
ATOM 1862 O O . ASP A 1 232 ? 13.955 14.604 -15.174 1.00 79.75 232 ASP A O 1
ATOM 1866 N N . CYS A 1 233 ? 12.345 15.691 -14.055 1.00 72.75 233 CYS A N 1
ATOM 1867 C CA . CYS A 1 233 ? 11.261 14.798 -14.422 1.00 72.75 233 CYS A CA 1
ATOM 1868 C C . CYS A 1 233 ? 10.440 15.450 -15.533 1.00 72.75 233 CYS A C 1
ATOM 1870 O O . CYS A 1 233 ? 9.422 16.083 -15.277 1.00 72.75 233 CYS A O 1
ATOM 1872 N N . GLY A 1 234 ? 10.888 15.283 -16.778 1.00 72.81 234 GLY A N 1
ATOM 1873 C CA . GLY A 1 234 ? 10.130 15.713 -17.954 1.00 72.81 234 GLY A CA 1
ATOM 1874 C C . GLY A 1 234 ? 8.918 14.818 -18.261 1.00 72.81 234 GLY A C 1
ATOM 1875 O O . GLY A 1 234 ? 8.606 13.864 -17.541 1.00 72.81 234 GLY A O 1
ATOM 1876 N N . THR A 1 235 ? 8.277 15.065 -19.405 1.00 74.94 235 THR A N 1
ATOM 1877 C CA . THR A 1 235 ? 7.123 14.307 -19.929 1.00 74.94 235 THR A CA 1
ATOM 1878 C C . THR A 1 235 ? 7.251 12.774 -19.840 1.00 74.94 235 THR A C 1
ATOM 1880 O O . THR A 1 235 ? 6.264 12.140 -19.455 1.00 74.94 235 THR A O 1
ATOM 1883 N N . PRO A 1 236 ? 8.412 12.135 -20.124 1.00 74.75 236 PRO A N 1
ATOM 1884 C CA . PRO A 1 236 ? 8.540 10.678 -20.023 1.00 74.75 236 PRO A CA 1
ATOM 1885 C C . PRO A 1 236 ? 8.221 10.125 -18.629 1.00 74.75 236 PRO A C 1
ATOM 1887 O O . PRO A 1 236 ? 7.612 9.063 -18.521 1.00 74.75 236 PRO A O 1
ATOM 1890 N N . MET A 1 237 ? 8.562 10.858 -17.564 1.00 73.81 237 MET A N 1
ATOM 1891 C CA . MET A 1 237 ? 8.284 10.419 -16.195 1.00 73.81 237 MET A CA 1
ATOM 1892 C C . MET A 1 237 ? 6.834 10.598 -15.785 1.00 73.81 237 MET A C 1
ATOM 1894 O O . MET A 1 237 ? 6.299 9.768 -15.054 1.00 73.81 237 MET A O 1
ATOM 1898 N N . ILE A 1 238 ? 6.180 11.644 -16.286 1.00 74.88 238 ILE A N 1
ATOM 1899 C CA . ILE A 1 238 ? 4.742 11.839 -16.088 1.00 74.88 238 ILE A CA 1
ATOM 1900 C C . ILE A 1 238 ? 3.976 10.697 -16.771 1.00 74.88 238 ILE A C 1
ATOM 1902 O O . ILE A 1 238 ? 3.092 10.101 -16.153 1.00 74.88 238 ILE A O 1
ATOM 1906 N N . LYS A 1 239 ? 4.358 10.329 -18.005 1.00 75.31 239 LYS A N 1
ATOM 1907 C CA . LYS A 1 239 ? 3.790 9.173 -18.723 1.00 75.31 239 LYS A CA 1
ATOM 1908 C C . LYS A 1 239 ? 4.029 7.865 -17.969 1.00 75.31 239 LYS A C 1
ATOM 1910 O O . LYS A 1 239 ? 3.086 7.098 -17.777 1.00 75.31 239 LYS A O 1
ATOM 1915 N N . PHE A 1 240 ? 5.252 7.641 -17.489 1.00 80.81 240 PHE A N 1
ATOM 1916 C CA . PHE A 1 240 ? 5.602 6.496 -16.644 1.00 80.81 240 PHE A CA 1
ATOM 1917 C C . PHE A 1 240 ? 4.723 6.419 -15.385 1.00 80.81 240 PHE A C 1
ATOM 1919 O O . PHE A 1 240 ? 4.035 5.420 -15.185 1.00 80.81 240 PHE A O 1
ATOM 1926 N N . GLY A 1 241 ? 4.667 7.483 -14.580 1.00 81.00 241 GLY A N 1
ATOM 1927 C CA . GLY A 1 241 ? 3.903 7.494 -13.330 1.00 81.00 241 GLY A CA 1
ATOM 1928 C C . GLY A 1 241 ? 2.405 7.266 -13.544 1.00 81.00 241 GLY A C 1
ATOM 1929 O O . GLY A 1 241 ? 1.779 6.524 -12.790 1.00 81.00 241 GLY A O 1
ATOM 1930 N N . ARG A 1 242 ? 1.825 7.838 -14.607 1.00 79.38 242 ARG A N 1
ATOM 1931 C CA . ARG A 1 242 ? 0.410 7.625 -14.952 1.00 79.38 242 ARG A CA 1
ATOM 1932 C C . ARG A 1 242 ? 0.112 6.210 -15.422 1.00 79.38 242 ARG A C 1
ATOM 1934 O O . ARG A 1 242 ? -0.907 5.657 -15.023 1.00 79.38 242 ARG A O 1
ATOM 1941 N N . THR A 1 243 ? 0.997 5.634 -16.231 1.00 81.88 243 THR A N 1
ATOM 1942 C CA . THR A 1 243 ? 0.898 4.242 -16.694 1.00 81.88 243 THR A CA 1
ATOM 1943 C C . THR A 1 243 ? 0.789 3.300 -15.495 1.00 81.88 243 THR A C 1
ATOM 1945 O O . THR A 1 243 ? -0.127 2.482 -15.428 1.00 81.88 243 THR A O 1
ATOM 1948 N N . LEU A 1 244 ? 1.682 3.459 -14.511 1.00 86.94 244 LEU A N 1
ATOM 1949 C CA . LEU A 1 244 ? 1.666 2.633 -13.304 1.00 86.94 244 LEU A CA 1
ATOM 1950 C C . LEU A 1 244 ? 0.424 2.895 -12.447 1.00 86.94 244 LEU A C 1
ATOM 1952 O O . LEU A 1 244 ? -0.258 1.953 -12.051 1.00 86.94 244 LEU A O 1
ATOM 1956 N N . ALA A 1 245 ? 0.066 4.165 -12.240 1.00 84.81 245 ALA A N 1
ATOM 1957 C CA . ALA A 1 245 ? -1.120 4.528 -11.471 1.00 84.81 245 ALA A CA 1
ATOM 1958 C C . ALA A 1 245 ? -2.417 3.953 -12.070 1.00 84.81 245 ALA A C 1
ATOM 1960 O O . ALA A 1 245 ? -3.304 3.554 -11.317 1.00 84.81 245 ALA A O 1
ATOM 1961 N N . ALA A 1 246 ? -2.534 3.890 -13.401 1.00 84.56 246 ALA A N 1
ATOM 1962 C CA . ALA A 1 246 ? -3.679 3.285 -14.078 1.00 84.56 246 ALA A CA 1
ATOM 1963 C C . ALA A 1 246 ? -3.749 1.770 -13.829 1.00 84.56 246 ALA A C 1
ATOM 1965 O O . ALA A 1 246 ? -4.806 1.261 -13.452 1.00 84.56 246 ALA A O 1
ATOM 1966 N N . ILE A 1 247 ? -2.620 1.060 -13.962 1.00 90.19 247 ILE A N 1
ATOM 1967 C CA . ILE A 1 247 ? -2.531 -0.376 -13.646 1.00 90.19 247 ILE A CA 1
ATOM 1968 C C . ILE A 1 247 ? -2.956 -0.627 -12.195 1.00 90.19 247 ILE A C 1
ATOM 1970 O O . ILE A 1 247 ? -3.784 -1.505 -11.941 1.00 90.19 247 ILE A O 1
ATOM 1974 N N . ASP A 1 248 ? -2.440 0.163 -11.255 1.00 91.62 248 ASP A N 1
ATOM 1975 C CA . ASP A 1 248 ? -2.704 -0.007 -9.827 1.00 91.62 248 ASP A CA 1
ATOM 1976 C C . ASP A 1 248 ? -4.172 0.242 -9.472 1.00 91.62 248 ASP A C 1
ATOM 1978 O O . ASP A 1 248 ? -4.789 -0.557 -8.762 1.00 91.62 248 ASP A O 1
ATOM 1982 N N . GLN A 1 249 ? -4.760 1.324 -9.989 1.00 87.94 249 GLN A N 1
ATOM 1983 C CA . GLN A 1 249 ? -6.148 1.695 -9.699 1.00 87.94 249 GLN A CA 1
ATOM 1984 C C . GLN A 1 249 ? -7.167 0.711 -10.279 1.00 87.94 249 GLN A C 1
ATOM 1986 O O . GLN A 1 249 ? -8.219 0.504 -9.661 1.00 87.94 249 GLN A O 1
ATOM 1991 N N . ASP A 1 250 ? -6.878 0.119 -11.439 1.00 89.94 250 ASP A N 1
ATOM 1992 C CA . ASP A 1 250 ? -7.800 -0.788 -12.124 1.00 89.94 250 ASP A CA 1
ATOM 1993 C C . ASP A 1 250 ? -7.627 -2.253 -11.702 1.00 89.94 250 ASP A C 1
ATOM 1995 O O . ASP A 1 250 ? -8.624 -2.976 -11.612 1.00 89.94 250 ASP A O 1
ATOM 1999 N N . ASN A 1 251 ? -6.400 -2.689 -11.390 1.00 94.62 251 ASN A N 1
ATOM 2000 C CA . ASN A 1 251 ? -6.086 -4.108 -11.178 1.00 94.62 251 ASN A CA 1
ATOM 2001 C C . ASN A 1 251 ? -5.581 -4.459 -9.777 1.00 94.62 251 ASN A C 1
ATOM 2003 O O . ASN A 1 251 ? -5.678 -5.620 -9.378 1.00 94.62 251 ASN A O 1
ATOM 2007 N N . TYR A 1 252 ? -5.111 -3.481 -9.003 1.00 95.38 252 TYR A N 1
ATOM 2008 C CA . TYR A 1 252 ? -4.605 -3.686 -7.644 1.00 95.38 252 TYR A CA 1
ATOM 2009 C C . TYR A 1 252 ? -5.320 -2.783 -6.625 1.00 95.38 252 TYR A C 1
ATOM 2011 O O . TYR A 1 252 ? -4.671 -2.058 -5.859 1.00 95.38 252 TYR A O 1
ATOM 2019 N N . PRO A 1 253 ? -6.669 -2.831 -6.556 1.00 93.81 253 PRO A N 1
ATOM 2020 C CA . PRO A 1 253 ? -7.422 -1.994 -5.634 1.00 93.81 253 PRO A CA 1
ATOM 2021 C C . PRO A 1 253 ? -6.962 -2.213 -4.197 1.00 93.81 253 PRO A C 1
ATOM 2023 O O . PRO A 1 253 ? -6.724 -3.343 -3.770 1.00 93.81 253 PRO A O 1
ATOM 2026 N N . GLU A 1 254 ? -6.886 -1.130 -3.421 1.00 93.12 254 GLU A N 1
ATOM 2027 C CA . GLU A 1 254 ? -6.555 -1.200 -1.994 1.00 93.12 254 GLU A CA 1
ATOM 2028 C C . GLU A 1 254 ? -5.251 -1.968 -1.696 1.00 93.12 254 GLU A C 1
ATOM 2030 O O . GLU A 1 254 ? -5.132 -2.632 -0.663 1.00 93.12 254 GLU A O 1
ATOM 2035 N N . HIS A 1 255 ? -4.268 -1.901 -2.599 1.00 94.94 255 HIS A N 1
ATOM 2036 C CA . HIS A 1 255 ? -2.918 -2.419 -2.376 1.00 94.94 255 HIS A CA 1
ATOM 2037 C C . HIS A 1 255 ? -2.085 -1.475 -1.498 1.00 94.94 255 HIS A C 1
ATOM 2039 O O . HIS A 1 255 ? -1.444 -1.915 -0.544 1.00 94.94 255 HIS A O 1
ATOM 2045 N N . LEU A 1 256 ? -2.171 -0.170 -1.764 1.00 95.25 256 LEU A N 1
ATOM 2046 C CA . LEU A 1 256 ? -1.483 0.875 -1.012 1.00 95.25 256 LEU A CA 1
ATOM 2047 C C . LEU A 1 256 ? -2.098 1.065 0.386 1.00 95.25 256 LEU A C 1
ATOM 2049 O O . LEU A 1 256 ? -3.280 1.421 0.513 1.00 95.25 256 LEU A O 1
ATOM 2053 N N . ALA A 1 257 ? -1.288 0.871 1.431 1.00 94.81 257 ALA A N 1
ATOM 2054 C CA . ALA A 1 257 ? -1.578 1.345 2.785 1.00 94.81 257 ALA A CA 1
ATOM 2055 C C . ALA A 1 257 ? -1.228 2.829 2.909 1.00 94.81 257 ALA A C 1
ATOM 2057 O O . ALA A 1 257 ? -2.090 3.638 3.252 1.00 94.81 257 ALA A O 1
ATOM 2058 N N . ARG A 1 258 ? 0.028 3.163 2.597 1.00 95.00 258 ARG A N 1
ATOM 2059 C CA . ARG A 1 258 ? 0.612 4.508 2.634 1.00 95.00 258 ARG A CA 1
ATOM 2060 C C . ARG A 1 258 ? 1.886 4.559 1.795 1.00 95.00 258 ARG A C 1
ATOM 2062 O O . ARG A 1 258 ? 2.527 3.531 1.588 1.00 95.00 258 ARG A O 1
ATOM 2069 N N . MET A 1 259 ? 2.257 5.743 1.336 1.00 96.62 259 MET A N 1
ATOM 2070 C CA . MET A 1 259 ? 3.510 5.994 0.630 1.00 96.62 259 MET A CA 1
ATOM 2071 C C . MET A 1 259 ? 4.175 7.230 1.218 1.00 96.62 259 MET A C 1
ATOM 2073 O O . MET A 1 259 ? 3.560 8.291 1.296 1.00 96.62 259 MET A O 1
ATOM 2077 N N . PHE A 1 260 ? 5.434 7.094 1.607 1.00 97.56 260 PHE A N 1
ATOM 2078 C CA . PHE A 1 260 ? 6.278 8.187 2.060 1.00 97.56 260 PHE A CA 1
ATOM 2079 C C . PHE A 1 260 ? 7.252 8.552 0.952 1.00 97.56 260 PHE A C 1
ATOM 2081 O O . PHE A 1 260 ? 8.087 7.739 0.565 1.00 97.56 260 PHE A O 1
ATOM 2088 N N . ILE A 1 261 ? 7.153 9.775 0.448 1.00 95.94 261 ILE A N 1
ATOM 2089 C CA . ILE A 1 261 ? 8.107 10.336 -0.501 1.00 95.94 261 ILE A CA 1
ATOM 2090 C C . ILE A 1 261 ? 9.109 11.157 0.303 1.00 95.94 261 ILE A C 1
ATOM 2092 O O . ILE A 1 261 ? 8.730 12.086 1.018 1.00 95.94 261 ILE A O 1
ATOM 2096 N N . VAL A 1 262 ? 10.380 10.787 0.202 1.00 96.56 262 VAL A N 1
ATOM 2097 C CA . VAL A 1 262 ? 11.476 11.291 1.040 1.00 96.56 262 VAL A CA 1
ATOM 2098 C C . VAL A 1 262 ? 12.600 11.833 0.173 1.00 96.56 262 VAL A C 1
ATOM 2100 O O . VAL A 1 262 ? 12.743 11.448 -0.989 1.00 96.56 262 VAL A O 1
ATOM 2103 N N . ASN A 1 263 ? 13.392 12.749 0.734 1.00 94.56 263 ASN A N 1
ATOM 2104 C CA . ASN A 1 263 ? 14.485 13.423 0.021 1.00 94.56 263 ASN A CA 1
ATOM 2105 C C . ASN A 1 263 ? 14.055 14.026 -1.336 1.00 94.56 263 ASN A C 1
ATOM 2107 O O . ASN A 1 263 ? 14.833 14.052 -2.288 1.00 94.56 263 ASN A O 1
ATOM 2111 N N . ALA A 1 264 ? 12.806 14.497 -1.430 1.00 91.81 264 ALA A N 1
ATOM 2112 C CA . ALA A 1 264 ? 12.253 15.041 -2.663 1.00 91.81 264 ALA A CA 1
ATOM 2113 C C . ALA A 1 264 ? 12.951 16.358 -3.053 1.00 91.81 264 ALA A C 1
ATOM 2115 O O . ALA A 1 264 ? 13.038 17.268 -2.220 1.00 91.81 264 ALA A O 1
ATOM 2116 N N . PRO A 1 265 ? 13.427 16.503 -4.305 1.00 89.50 265 PRO A N 1
ATOM 2117 C CA . PRO A 1 265 ? 13.983 17.766 -4.777 1.00 89.50 265 PRO A CA 1
ATOM 2118 C C . PRO A 1 265 ? 12.894 18.846 -4.839 1.00 89.50 265 PRO A C 1
ATOM 2120 O O . PRO A 1 265 ? 11.707 18.545 -4.964 1.00 89.50 265 PRO A O 1
ATOM 2123 N N . SER A 1 266 ? 13.275 20.125 -4.782 1.00 86.38 266 SER A N 1
ATOM 2124 C CA . SER A 1 266 ? 12.313 21.240 -4.708 1.00 86.38 266 SER A CA 1
ATOM 2125 C C . SER A 1 266 ? 11.309 21.259 -5.869 1.00 86.38 266 SER A C 1
ATOM 2127 O O . SER A 1 266 ? 10.128 21.540 -5.651 1.00 86.38 266 SER A O 1
ATOM 2129 N N . PHE A 1 267 ? 11.744 20.884 -7.079 1.00 84.19 267 PHE A N 1
ATOM 2130 C CA . PHE A 1 267 ? 10.881 20.795 -8.262 1.00 84.19 267 PHE A CA 1
ATOM 2131 C C . PHE A 1 267 ? 9.794 19.713 -8.138 1.00 84.19 267 PHE A C 1
ATOM 2133 O O . PHE A 1 267 ? 8.757 19.804 -8.795 1.00 84.19 267 PHE A O 1
ATOM 2140 N N . PHE A 1 268 ? 9.989 18.700 -7.282 1.00 85.69 268 PHE A N 1
ATOM 2141 C CA . PHE A 1 268 ? 9.035 17.602 -7.122 1.00 85.69 268 PHE A CA 1
ATOM 2142 C C . PHE A 1 268 ? 7.689 18.084 -6.577 1.00 85.69 268 PHE A C 1
ATOM 2144 O O . PHE A 1 268 ? 6.663 17.463 -6.829 1.00 85.69 268 PHE A O 1
ATOM 2151 N N . THR A 1 269 ? 7.657 19.220 -5.878 1.00 83.00 269 THR A N 1
ATOM 2152 C CA . THR A 1 269 ? 6.396 19.831 -5.434 1.00 83.00 269 THR A CA 1
ATOM 2153 C C . THR A 1 269 ? 5.466 20.144 -6.613 1.00 83.00 269 THR A C 1
ATOM 2155 O O . THR A 1 269 ? 4.269 19.868 -6.530 1.00 83.00 269 THR A O 1
ATOM 2158 N N . THR A 1 270 ? 6.012 20.619 -7.738 1.00 82.25 270 THR A N 1
ATOM 2159 C CA . THR A 1 270 ? 5.273 20.855 -8.988 1.00 82.25 270 THR A CA 1
ATOM 2160 C C . THR A 1 270 ? 4.835 19.544 -9.635 1.00 82.25 270 THR A C 1
ATOM 2162 O O . THR A 1 270 ? 3.672 19.399 -10.004 1.00 82.25 270 THR A O 1
ATOM 2165 N N . VAL A 1 271 ? 5.728 18.551 -9.707 1.00 81.69 271 VAL A N 1
ATOM 2166 C CA . VAL A 1 271 ? 5.394 17.212 -10.232 1.00 81.69 271 VAL A CA 1
ATOM 2167 C C . VAL A 1 271 ? 4.252 16.589 -9.431 1.00 81.69 271 VAL A C 1
ATOM 2169 O O . VAL A 1 271 ? 3.303 16.054 -9.998 1.00 81.69 271 VAL A O 1
ATOM 2172 N N . TRP A 1 272 ? 4.295 16.707 -8.106 1.00 83.56 272 TRP A N 1
ATOM 2173 C CA . TRP A 1 272 ? 3.274 16.167 -7.222 1.00 83.56 272 TRP A CA 1
ATOM 2174 C C . TRP A 1 272 ? 1.908 16.828 -7.431 1.00 83.56 272 TRP A C 1
ATOM 2176 O O . TRP A 1 272 ? 0.900 16.122 -7.435 1.00 83.56 272 TRP A O 1
ATOM 2186 N N . LYS A 1 273 ? 1.850 18.147 -7.670 1.00 83.06 273 LYS A N 1
ATOM 2187 C CA . LYS A 1 273 ? 0.599 18.835 -8.045 1.00 83.06 273 LYS A CA 1
ATOM 2188 C C . LYS A 1 273 ? -0.023 18.226 -9.304 1.00 83.06 273 LYS A C 1
ATOM 2190 O O . LYS A 1 273 ? -1.213 17.932 -9.302 1.00 83.06 273 LYS A O 1
ATOM 2195 N N . LEU A 1 274 ? 0.788 17.953 -10.328 1.00 80.50 274 LEU A N 1
ATOM 2196 C CA . LEU A 1 274 ? 0.323 17.312 -11.563 1.00 80.50 274 LEU A CA 1
ATOM 2197 C C . LEU A 1 274 ? -0.153 15.878 -11.309 1.00 80.50 274 LEU A C 1
ATOM 2199 O O . LEU A 1 274 ? -1.257 15.513 -11.704 1.00 80.50 274 LEU A O 1
ATOM 2203 N N . VAL A 1 275 ? 0.642 15.068 -10.604 1.00 77.75 275 VAL A N 1
ATOM 2204 C CA . VAL A 1 275 ? 0.316 13.659 -10.322 1.00 77.75 275 VAL A CA 1
ATOM 2205 C C . VAL A 1 275 ? -0.984 13.528 -9.527 1.00 77.75 275 VAL A C 1
ATOM 2207 O O . VAL A 1 275 ? -1.792 12.646 -9.825 1.00 77.75 275 VAL A O 1
ATOM 2210 N N . LYS A 1 276 ? -1.245 14.432 -8.572 1.00 82.69 276 LYS A N 1
ATOM 2211 C CA . LYS A 1 276 ? -2.506 14.460 -7.815 1.00 82.69 276 LYS A CA 1
ATOM 2212 C C . LYS A 1 276 ? -3.740 14.561 -8.708 1.00 82.69 276 LYS A C 1
ATOM 2214 O O . LYS A 1 276 ? -4.799 14.125 -8.275 1.00 82.69 276 LYS A O 1
ATOM 2219 N N . LEU A 1 277 ? -3.663 15.118 -9.913 1.00 82.50 277 LEU A N 1
ATOM 2220 C CA . LEU A 1 277 ? -4.827 15.218 -10.800 1.00 82.50 277 LEU A CA 1
ATOM 2221 C C . LEU A 1 277 ? -5.258 13.855 -11.370 1.00 82.50 277 LEU A C 1
ATOM 2223 O O . LEU A 1 277 ? -6.399 13.713 -11.801 1.00 82.50 277 LEU A O 1
ATOM 2227 N N . PHE A 1 278 ? -4.386 12.844 -11.322 1.00 75.94 278 PHE A N 1
ATOM 2228 C CA . PHE A 1 278 ? -4.609 11.531 -11.948 1.00 75.94 278 PHE A CA 1
ATOM 2229 C C . PHE A 1 278 ? -4.864 10.391 -10.964 1.00 75.94 278 PHE A C 1
ATOM 2231 O O . PHE A 1 278 ? -5.125 9.261 -11.375 1.00 75.94 278 PHE A O 1
ATOM 2238 N N . ILE A 1 279 ? -4.775 10.668 -9.667 1.00 81.88 279 ILE A N 1
ATOM 2239 C CA . ILE A 1 279 ? -5.049 9.695 -8.612 1.00 81.88 279 ILE A CA 1
ATOM 2240 C C . ILE A 1 279 ? -6.326 10.069 -7.871 1.00 81.88 279 ILE A C 1
ATOM 2242 O O . ILE A 1 279 ? -6.648 11.247 -7.692 1.00 81.88 279 ILE A O 1
ATOM 2246 N N . ASP A 1 280 ? -7.070 9.059 -7.435 1.00 83.44 280 ASP A N 1
ATOM 2247 C CA . ASP A 1 280 ? -8.292 9.270 -6.674 1.00 83.44 280 ASP A CA 1
ATOM 2248 C C . ASP A 1 280 ? -7.991 9.872 -5.286 1.00 83.44 280 ASP A C 1
ATOM 2250 O O . ASP A 1 280 ? -6.894 9.737 -4.736 1.00 83.44 280 ASP A O 1
ATOM 2254 N N . GLU A 1 281 ? -8.974 10.556 -4.698 1.00 86.31 281 GLU A N 1
ATOM 2255 C CA . GLU A 1 281 ? -8.826 11.265 -3.418 1.00 86.31 281 GLU A CA 1
ATOM 2256 C C . GLU A 1 281 ? -8.346 10.361 -2.272 1.00 86.31 281 GLU A C 1
ATOM 2258 O O . GLU A 1 281 ? -7.548 10.778 -1.430 1.00 86.31 281 GLU A O 1
ATOM 2263 N N . ARG A 1 282 ? -8.766 9.094 -2.255 1.00 84.38 282 ARG A N 1
ATOM 2264 C CA . ARG A 1 282 ? -8.364 8.150 -1.212 1.00 84.38 282 ARG A CA 1
ATOM 2265 C C . ARG A 1 282 ? -6.891 7.778 -1.346 1.00 84.38 282 ARG A C 1
ATOM 2267 O O . ARG A 1 282 ? -6.223 7.629 -0.325 1.00 84.38 282 ARG A O 1
ATOM 2274 N N . THR A 1 283 ? -6.381 7.665 -2.568 1.00 86.62 283 THR A N 1
ATOM 2275 C CA . THR A 1 283 ? -4.949 7.471 -2.831 1.00 86.62 283 THR A CA 1
ATOM 2276 C C . THR A 1 283 ? -4.141 8.716 -2.457 1.00 86.62 283 THR A C 1
ATOM 2278 O O . THR A 1 283 ? -3.110 8.580 -1.800 1.00 86.62 283 THR A O 1
ATOM 2281 N N . LYS A 1 284 ? -4.634 9.934 -2.744 1.00 90.00 284 LYS A N 1
ATOM 2282 C CA . LYS A 1 284 ? -3.973 11.192 -2.316 1.00 90.00 284 LYS A CA 1
ATOM 2283 C C . LYS A 1 284 ? -3.751 11.241 -0.807 1.00 90.00 284 LYS A C 1
ATOM 2285 O O . LYS A 1 284 ? -2.660 11.578 -0.363 1.00 90.00 284 LYS A O 1
ATOM 2290 N N . ASN A 1 285 ? -4.760 10.846 -0.031 1.00 90.38 285 ASN A N 1
ATOM 2291 C CA . ASN A 1 285 ? -4.713 10.864 1.436 1.00 90.38 285 ASN A CA 1
ATOM 2292 C C . ASN A 1 285 ? -3.753 9.824 2.043 1.00 90.38 285 ASN A C 1
ATOM 2294 O O . ASN A 1 285 ? -3.515 9.842 3.248 1.00 90.38 285 ASN A O 1
ATOM 2298 N N . LYS A 1 286 ? -3.209 8.915 1.227 1.00 92.88 286 LYS A N 1
ATOM 2299 C CA . LYS A 1 286 ? -2.229 7.901 1.635 1.00 92.88 286 LYS A CA 1
ATOM 2300 C C . LYS A 1 286 ? -0.790 8.285 1.278 1.00 92.88 286 LYS A C 1
ATOM 2302 O O . LYS A 1 286 ? 0.124 7.568 1.681 1.00 92.88 286 LYS A O 1
ATOM 2307 N N . ILE A 1 287 ? -0.579 9.357 0.510 1.00 93.81 287 ILE A N 1
ATOM 2308 C CA . ILE A 1 287 ? 0.743 9.758 0.017 1.00 93.81 287 ILE A CA 1
ATOM 2309 C C . ILE A 1 287 ? 1.232 10.982 0.793 1.00 93.81 287 ILE A C 1
ATOM 2311 O O . ILE A 1 287 ? 0.609 12.043 0.788 1.00 93.81 287 ILE A O 1
ATOM 2315 N N . PHE A 1 288 ? 2.387 10.833 1.430 1.00 94.62 288 PHE A N 1
ATOM 2316 C CA . PHE A 1 288 ? 3.004 11.825 2.296 1.00 94.62 288 PHE A CA 1
ATOM 2317 C C . PHE A 1 288 ? 4.340 12.256 1.695 1.00 94.62 288 PHE A C 1
ATOM 2319 O O . PHE A 1 288 ? 5.292 11.480 1.675 1.00 94.62 288 PHE A O 1
ATOM 2326 N N . VAL A 1 289 ? 4.419 13.495 1.211 1.00 93.69 289 VAL A N 1
ATOM 2327 C CA . VAL A 1 289 ? 5.690 14.105 0.794 1.00 93.69 289 VAL A CA 1
ATOM 2328 C C . VAL A 1 289 ? 6.315 14.752 2.020 1.00 93.69 289 VAL A C 1
ATOM 2330 O O . VAL A 1 289 ? 5.780 15.734 2.531 1.00 93.69 289 VAL A O 1
ATOM 2333 N N . LEU A 1 290 ? 7.409 14.176 2.511 1.00 94.44 290 LEU A N 1
ATOM 2334 C CA . LEU A 1 290 ? 8.053 14.585 3.755 1.00 94.44 290 LEU A CA 1
ATOM 2335 C C . LEU A 1 290 ? 9.254 15.482 3.470 1.00 94.44 290 LEU A C 1
ATOM 2337 O O . LEU A 1 290 ? 10.051 15.217 2.566 1.00 94.44 290 LEU A O 1
ATOM 2341 N N . SER A 1 291 ? 9.426 16.524 4.280 1.00 92.38 291 SER A N 1
ATOM 2342 C CA . SER A 1 291 ? 10.672 17.283 4.267 1.00 92.38 291 SER A CA 1
ATOM 2343 C C . SER A 1 291 ? 11.812 16.471 4.891 1.00 92.38 291 SER A C 1
ATOM 2345 O O . SER A 1 291 ? 11.613 15.681 5.817 1.00 92.38 291 SER A O 1
ATOM 2347 N N . THR A 1 292 ? 13.051 16.722 4.462 1.00 90.31 292 THR A N 1
ATOM 2348 C CA . THR A 1 292 ? 14.242 16.055 5.023 1.00 90.31 292 THR A CA 1
ATOM 2349 C C . THR A 1 292 ? 14.372 16.241 6.541 1.00 90.31 292 THR A C 1
ATOM 2351 O O . THR A 1 292 ? 14.954 15.398 7.217 1.00 90.31 292 THR A O 1
ATOM 2354 N N . LYS A 1 293 ? 13.815 17.329 7.095 1.00 91.00 293 LYS A N 1
ATOM 2355 C CA . LYS A 1 293 ? 13.867 17.633 8.533 1.00 91.00 293 LYS A CA 1
ATOM 2356 C C . LYS A 1 293 ? 12.944 16.747 9.369 1.00 91.00 293 LYS A C 1
ATOM 2358 O O . LYS A 1 293 ? 13.290 16.444 10.504 1.00 91.00 293 LYS A O 1
ATOM 2363 N N . GLU A 1 294 ? 11.791 16.352 8.832 1.00 93.88 294 GLU A N 1
ATOM 2364 C CA . GLU A 1 294 ? 10.764 15.615 9.585 1.00 93.88 294 GLU A CA 1
ATOM 2365 C C . GLU A 1 294 ? 10.685 14.130 9.215 1.00 93.88 294 GLU A C 1
ATOM 2367 O O . GLU A 1 294 ? 10.112 13.343 9.968 1.00 93.88 294 GLU A O 1
ATOM 2372 N N . GLN A 1 295 ? 11.264 13.728 8.074 1.00 94.94 295 GLN A N 1
ATOM 2373 C CA . GLN A 1 295 ? 11.034 12.401 7.504 1.00 94.94 295 GLN A CA 1
ATOM 2374 C C . GLN A 1 295 ? 11.330 11.256 8.478 1.00 94.94 295 GLN A C 1
ATOM 2376 O O . GLN A 1 295 ? 10.503 10.360 8.612 1.00 94.94 295 GLN A O 1
ATOM 2381 N N . LYS A 1 296 ? 12.448 11.308 9.220 1.00 95.06 296 LYS A N 1
ATOM 2382 C CA . LYS A 1 296 ? 12.799 10.258 10.191 1.00 95.06 296 LYS A CA 1
ATOM 2383 C C . LYS A 1 296 ? 11.775 10.175 11.324 1.00 95.06 296 LYS A C 1
ATOM 2385 O O . LYS A 1 296 ? 11.328 9.083 11.657 1.00 95.06 296 LYS A O 1
ATOM 2390 N N . GLU A 1 297 ? 11.385 11.310 11.905 1.00 95.31 297 GLU A N 1
ATOM 2391 C CA . GLU A 1 297 ? 10.417 11.337 13.008 1.00 95.31 297 GLU A CA 1
ATOM 2392 C C . GLU A 1 297 ? 9.064 10.770 12.569 1.00 95.31 297 GLU A C 1
ATOM 2394 O O . GLU A 1 297 ? 8.481 9.943 13.269 1.00 95.31 297 GLU A O 1
ATOM 2399 N N . VAL A 1 298 ? 8.572 11.185 11.399 1.00 95.94 298 VAL A N 1
ATOM 2400 C CA . VAL A 1 298 ? 7.294 10.703 10.862 1.00 95.94 298 VAL A CA 1
ATOM 2401 C C . VAL A 1 298 ? 7.368 9.215 10.533 1.00 95.94 298 VAL A C 1
ATOM 2403 O O . VAL A 1 298 ? 6.472 8.470 10.921 1.00 95.94 298 VAL A O 1
ATOM 2406 N N . LEU A 1 299 ? 8.438 8.760 9.876 1.00 97.00 299 LEU A N 1
ATOM 2407 C CA . LEU A 1 299 ? 8.622 7.351 9.529 1.00 97.00 299 LEU A CA 1
ATOM 2408 C C . LEU A 1 299 ? 8.647 6.447 10.768 1.00 97.00 299 LEU A C 1
ATOM 2410 O O . LEU A 1 299 ? 8.007 5.398 10.752 1.00 97.00 299 LEU A O 1
ATOM 2414 N N . LEU A 1 300 ? 9.296 6.865 11.861 1.00 96.50 300 LEU A N 1
ATOM 2415 C CA . LEU A 1 300 ? 9.381 6.079 13.103 1.00 96.50 300 LEU A CA 1
ATOM 2416 C C . LEU A 1 300 ? 8.027 5.857 13.804 1.00 96.50 300 LEU A C 1
ATOM 2418 O O . LEU A 1 300 ? 7.881 4.905 14.582 1.00 96.50 300 LEU A O 1
ATOM 2422 N N . LYS A 1 301 ? 7.018 6.687 13.498 1.00 95.19 301 LYS A N 1
ATOM 2423 C CA . LYS A 1 301 ? 5.633 6.493 13.970 1.00 95.19 301 LYS A CA 1
ATOM 2424 C C . LYS A 1 301 ? 4.985 5.259 13.349 1.00 95.19 301 LYS A C 1
ATOM 2426 O O . LYS A 1 301 ? 4.115 4.664 13.972 1.00 95.19 301 LYS A O 1
ATOM 2431 N N . TYR A 1 302 ? 5.435 4.857 12.161 1.00 96.12 302 TYR A N 1
ATOM 2432 C CA . TYR A 1 302 ? 4.844 3.762 11.393 1.00 96.12 302 TYR A CA 1
ATOM 2433 C C . TYR A 1 302 ? 5.782 2.573 11.224 1.00 96.12 302 TYR A C 1
ATOM 2435 O O . TYR A 1 302 ? 5.311 1.451 11.112 1.00 96.12 302 TYR A O 1
ATOM 2443 N N . ILE A 1 303 ? 7.096 2.782 11.206 1.00 96.81 303 ILE A N 1
ATOM 2444 C CA . ILE A 1 303 ? 8.092 1.757 10.891 1.00 96.81 303 ILE A CA 1
ATOM 2445 C C . ILE A 1 303 ? 9.134 1.727 12.007 1.00 96.81 303 ILE A C 1
ATOM 2447 O O . ILE A 1 303 ? 9.517 2.765 12.547 1.00 96.81 303 ILE A O 1
ATOM 2451 N N . ARG A 1 304 ? 9.566 0.528 12.399 1.00 96.12 304 ARG A N 1
ATOM 2452 C CA . ARG A 1 304 ? 10.610 0.346 13.414 1.00 96.12 304 ARG A CA 1
ATOM 2453 C C . ARG A 1 304 ? 11.971 0.766 12.847 1.00 96.12 304 ARG A C 1
ATOM 2455 O O . ARG A 1 304 ? 12.194 0.673 11.643 1.00 96.12 304 ARG A O 1
ATOM 2462 N N . GLU A 1 305 ? 12.871 1.266 13.691 1.00 95.56 305 GLU A N 1
ATOM 2463 C CA . GLU A 1 305 ? 14.148 1.835 13.224 1.00 95.56 305 GLU A CA 1
ATOM 2464 C C . GLU A 1 305 ? 15.005 0.793 12.488 1.00 95.56 305 GLU A C 1
ATOM 2466 O O . GLU A 1 305 ? 15.608 1.103 11.460 1.00 95.56 305 GLU A O 1
ATOM 2471 N N . GLU A 1 306 ? 14.982 -0.454 12.959 1.00 95.81 306 GLU A N 1
ATOM 2472 C CA . GLU A 1 306 ? 15.676 -1.595 12.359 1.00 95.81 306 GLU A CA 1
ATOM 2473 C C . GLU A 1 306 ? 15.131 -2.023 10.986 1.00 95.81 306 GLU A C 1
ATOM 2475 O O . GLU A 1 306 ? 15.827 -2.696 10.226 1.00 95.81 306 GLU A O 1
ATOM 2480 N N . ASP A 1 307 ? 13.909 -1.605 10.648 1.00 95.88 307 ASP A N 1
ATOM 2481 C CA . ASP A 1 307 ? 13.254 -1.896 9.369 1.00 95.88 307 ASP A CA 1
ATOM 2482 C C . ASP A 1 307 ? 13.311 -0.709 8.396 1.00 95.88 307 ASP A C 1
ATOM 2484 O O . ASP A 1 307 ? 12.948 -0.846 7.224 1.00 95.88 307 ASP A O 1
ATOM 2488 N N . LEU A 1 308 ? 13.790 0.454 8.854 1.00 95.12 308 LEU A N 1
ATOM 2489 C CA . LEU A 1 308 ? 13.974 1.635 8.020 1.00 95.12 308 LEU A CA 1
ATOM 2490 C C . LEU A 1 308 ? 15.308 1.581 7.257 1.00 95.12 308 LEU A C 1
ATOM 2492 O O . LEU A 1 308 ? 16.334 1.243 7.841 1.00 95.12 308 LEU A O 1
ATOM 2496 N N . PRO A 1 309 ? 15.339 1.965 5.972 1.00 91.56 309 PRO A N 1
ATOM 2497 C CA . PRO A 1 309 ? 16.577 2.102 5.210 1.00 91.56 309 PRO A CA 1
ATOM 2498 C C . PRO A 1 309 ? 17.538 3.147 5.790 1.00 91.56 309 PRO A C 1
ATOM 2500 O O . PRO A 1 309 ? 17.123 4.179 6.324 1.00 91.56 309 PRO A O 1
ATOM 2503 N N . GLU A 1 310 ? 18.839 2.939 5.582 1.00 90.25 310 GLU A N 1
ATOM 2504 C CA . GLU A 1 310 ? 19.888 3.879 6.011 1.00 90.25 310 GLU A CA 1
ATOM 2505 C C . GLU A 1 310 ? 19.719 5.287 5.412 1.00 90.25 310 GLU A C 1
ATOM 2507 O O . GLU A 1 310 ? 19.970 6.281 6.093 1.00 90.25 310 GLU A O 1
ATOM 2512 N N . SER A 1 311 ? 19.227 5.404 4.170 1.00 86.12 311 SER A N 1
ATOM 2513 C CA . SER A 1 311 ? 19.060 6.705 3.494 1.00 86.12 311 SER A CA 1
ATOM 2514 C C . SER A 1 311 ? 18.002 7.616 4.127 1.00 86.12 311 SER A C 1
ATOM 2516 O O . SER A 1 311 ? 17.961 8.812 3.835 1.00 86.12 311 SER A O 1
ATOM 2518 N N . VAL A 1 312 ? 17.176 7.073 5.023 1.00 90.25 312 VAL A N 1
ATOM 2519 C CA . VAL A 1 312 ? 16.185 7.814 5.818 1.00 90.25 312 VAL A CA 1
ATOM 2520 C C . VAL A 1 312 ? 16.451 7.715 7.322 1.00 90.25 312 VAL A C 1
ATOM 2522 O O . VAL A 1 312 ? 15.604 8.080 8.137 1.00 90.25 312 VAL A O 1
ATOM 2525 N N . GLY A 1 313 ? 17.655 7.272 7.697 1.00 88.62 313 GLY A N 1
ATOM 2526 C CA . GLY A 1 313 ? 18.137 7.261 9.073 1.00 88.62 313 GLY A CA 1
ATOM 2527 C C . GLY A 1 313 ? 17.758 6.029 9.893 1.00 88.62 313 GLY A C 1
ATOM 2528 O O . GLY A 1 313 ? 17.769 6.136 11.120 1.00 88.62 313 GLY A O 1
ATOM 2529 N N . GLY A 1 314 ? 17.421 4.906 9.252 1.00 93.38 314 GLY A N 1
ATOM 2530 C CA . GLY A 1 314 ? 17.357 3.585 9.888 1.00 93.38 314 GLY A CA 1
ATOM 2531 C C . GLY A 1 314 ? 18.638 2.768 9.687 1.00 93.38 314 GLY A C 1
ATOM 2532 O O . GLY A 1 314 ? 19.699 3.331 9.416 1.00 93.38 314 GLY A O 1
ATOM 2533 N N . THR A 1 315 ? 18.545 1.442 9.811 1.00 92.88 315 THR A N 1
ATOM 2534 C CA . THR A 1 315 ? 19.690 0.509 9.695 1.00 92.88 315 THR A CA 1
ATOM 2535 C C . THR A 1 315 ? 19.450 -0.678 8.750 1.00 92.88 315 THR A C 1
ATOM 2537 O O . THR A 1 315 ? 20.306 -1.551 8.605 1.00 92.88 315 THR A O 1
ATOM 2540 N N . SER A 1 316 ? 18.293 -0.734 8.086 1.00 93.31 316 SER A N 1
ATOM 2541 C CA . SER A 1 316 ? 17.895 -1.872 7.260 1.00 93.31 316 SER A CA 1
ATOM 2542 C C . SER A 1 316 ? 18.525 -1.853 5.869 1.00 93.31 316 SER A C 1
ATOM 2544 O O . SER A 1 316 ? 18.404 -0.890 5.108 1.00 93.31 316 SER A O 1
ATOM 2546 N N . THR A 1 317 ? 19.094 -2.992 5.479 1.00 91.25 317 THR A N 1
ATOM 2547 C CA . THR A 1 317 ? 19.525 -3.296 4.102 1.00 91.25 317 THR A CA 1
ATOM 2548 C C . THR A 1 317 ? 18.711 -4.435 3.477 1.00 91.25 317 THR A C 1
ATOM 2550 O O . THR A 1 317 ? 18.966 -4.848 2.346 1.00 91.25 317 THR A O 1
ATOM 2553 N N . ALA A 1 318 ? 17.694 -4.941 4.187 1.00 91.50 318 ALA A N 1
ATOM 2554 C CA . ALA A 1 318 ? 16.954 -6.145 3.807 1.00 91.50 318 ALA A CA 1
ATOM 2555 C C . ALA A 1 318 ? 16.202 -6.007 2.473 1.00 91.50 318 ALA A C 1
ATOM 2557 O O . ALA A 1 318 ? 16.068 -6.986 1.740 1.00 91.50 318 ALA A O 1
ATOM 2558 N N . TRP A 1 319 ? 15.780 -4.793 2.111 1.00 88.88 319 TRP A N 1
ATOM 2559 C CA . TRP A 1 319 ? 15.122 -4.512 0.830 1.00 88.88 319 TRP A CA 1
ATOM 2560 C C . TRP A 1 319 ? 16.029 -4.774 -0.390 1.00 88.88 319 TRP A C 1
ATOM 2562 O O . TRP A 1 319 ? 15.535 -5.010 -1.489 1.00 88.88 319 TRP A O 1
ATOM 2572 N N . LEU A 1 320 ? 17.354 -4.832 -0.194 1.00 88.50 320 LEU A N 1
ATOM 2573 C CA . LEU A 1 320 ? 18.348 -5.190 -1.211 1.00 88.50 320 LEU A CA 1
ATOM 2574 C C . LEU A 1 320 ? 18.798 -6.656 -1.146 1.00 88.50 320 LEU A C 1
ATOM 2576 O O . LEU A 1 320 ? 19.736 -7.025 -1.848 1.00 88.50 320 LEU A O 1
ATOM 2580 N N . LYS A 1 321 ? 18.160 -7.531 -0.356 1.00 82.56 321 LYS A N 1
ATOM 2581 C CA . LYS A 1 321 ? 18.627 -8.920 -0.147 1.00 82.56 321 LYS A CA 1
ATOM 2582 C C . LYS A 1 321 ? 18.763 -9.743 -1.443 1.00 82.56 321 LYS A C 1
ATOM 2584 O O . LYS A 1 321 ? 19.582 -10.654 -1.495 1.00 82.56 321 LYS A O 1
ATOM 2589 N N . ARG A 1 322 ? 18.009 -9.406 -2.500 1.00 76.75 322 ARG A N 1
ATOM 2590 C CA . ARG A 1 322 ? 18.143 -9.973 -3.865 1.00 76.75 322 ARG A CA 1
ATOM 2591 C C . ARG A 1 322 ? 18.871 -9.038 -4.848 1.00 76.75 322 ARG A C 1
ATOM 2593 O O . ARG A 1 322 ? 18.620 -9.087 -6.046 1.00 76.75 322 ARG A O 1
ATOM 2600 N N . GLY A 1 323 ? 19.702 -8.123 -4.353 1.00 77.62 323 GLY A N 1
ATOM 2601 C CA . GLY A 1 323 ? 20.289 -7.038 -5.148 1.00 77.62 323 GLY A CA 1
ATOM 2602 C C . GLY A 1 323 ? 19.250 -6.051 -5.692 1.00 77.62 323 GLY A C 1
ATOM 2603 O O . GLY A 1 323 ? 19.473 -5.457 -6.738 1.00 77.62 323 GLY A O 1
ATOM 2604 N N . GLY A 1 324 ? 18.084 -5.941 -5.041 1.00 78.56 324 GLY A N 1
ATOM 2605 C CA . GLY A 1 324 ? 16.941 -5.174 -5.552 1.00 78.56 324 GLY A CA 1
ATOM 2606 C C . GLY A 1 324 ? 16.276 -5.790 -6.793 1.00 78.56 324 GLY A C 1
ATOM 2607 O O . GLY A 1 324 ? 15.517 -5.121 -7.490 1.00 78.56 324 GLY A O 1
ATOM 2608 N N . ARG A 1 325 ? 16.577 -7.058 -7.118 1.00 84.31 325 ARG A N 1
ATOM 2609 C CA . ARG A 1 325 ? 15.960 -7.743 -8.256 1.00 84.31 325 ARG A CA 1
ATOM 2610 C C . ARG A 1 325 ? 14.496 -8.050 -7.969 1.00 84.31 325 ARG A C 1
ATOM 2612 O O . ARG A 1 325 ? 14.154 -8.738 -7.005 1.00 84.31 325 ARG A O 1
ATOM 2619 N N . VAL A 1 326 ? 13.673 -7.633 -8.914 1.00 88.75 326 VAL A N 1
ATOM 2620 C CA . VAL A 1 326 ? 12.281 -8.041 -9.075 1.00 88.75 326 VAL A CA 1
ATOM 2621 C C . VAL A 1 326 ? 12.224 -9.016 -10.236 1.00 88.75 326 VAL A C 1
ATOM 2623 O O . VAL A 1 326 ? 12.959 -8.858 -11.212 1.00 88.75 326 VAL A O 1
ATOM 2626 N N . GLY A 1 327 ? 11.371 -10.027 -10.117 1.00 90.00 327 GLY A N 1
ATOM 2627 C CA . GLY A 1 327 ? 11.264 -11.064 -11.126 1.00 90.00 327 GLY A CA 1
ATOM 2628 C C . GLY A 1 327 ? 12.196 -12.256 -10.908 1.00 90.00 327 GLY A C 1
ATOM 2629 O O . GLY A 1 327 ? 12.810 -12.450 -9.843 1.00 90.00 327 GLY A O 1
ATOM 2630 N N . SER A 1 328 ? 12.286 -13.053 -11.965 1.00 90.94 328 SER A N 1
ATOM 2631 C CA . SER A 1 328 ? 13.106 -14.248 -12.080 1.00 90.94 328 SER A CA 1
ATOM 2632 C C . SER A 1 328 ? 14.588 -13.921 -12.266 1.00 90.94 328 SER A C 1
ATOM 2634 O O . SER A 1 328 ? 14.973 -12.884 -12.816 1.00 90.94 328 SER A O 1
ATOM 2636 N N . ASP A 1 329 ? 15.437 -14.834 -11.813 1.00 90.00 329 ASP A N 1
ATOM 2637 C CA . ASP A 1 329 ? 16.857 -14.903 -12.164 1.00 90.00 329 ASP A CA 1
ATOM 2638 C C . ASP A 1 329 ? 17.113 -15.777 -13.403 1.00 90.00 329 ASP A C 1
ATOM 264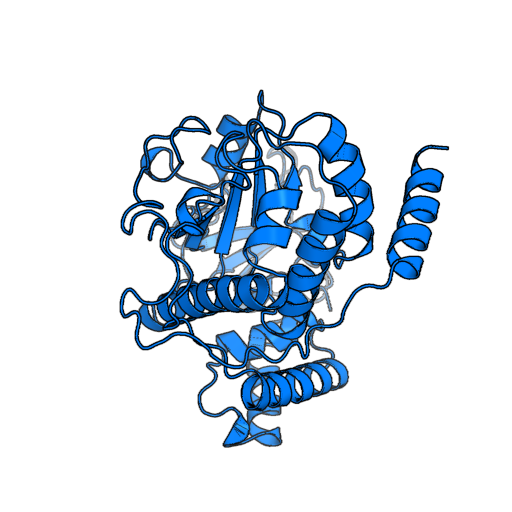0 O O . ASP A 1 329 ? 18.212 -15.740 -13.951 1.00 90.00 329 ASP A O 1
ATOM 2644 N N . ASP A 1 330 ? 16.098 -16.502 -13.879 1.00 91.69 330 ASP A N 1
ATOM 2645 C CA . ASP A 1 330 ? 16.165 -17.360 -15.057 1.00 91.69 330 ASP A CA 1
ATOM 2646 C C . ASP A 1 330 ? 15.997 -16.551 -16.361 1.00 91.69 330 ASP A C 1
ATOM 2648 O O . ASP A 1 330 ? 14.875 -16.152 -16.692 1.00 91.69 330 ASP A O 1
ATOM 2652 N N . PRO A 1 331 ? 17.065 -16.348 -17.160 1.00 89.50 331 PRO A N 1
ATOM 2653 C CA . PRO A 1 331 ? 17.014 -15.565 -18.397 1.00 89.50 331 PRO A CA 1
ATOM 2654 C C . PRO A 1 331 ? 16.131 -16.182 -19.488 1.00 89.50 331 PRO A C 1
ATOM 2656 O O . PRO A 1 331 ? 15.872 -15.538 -20.505 1.00 89.50 331 PRO A O 1
ATOM 2659 N N . THR A 1 332 ? 15.643 -17.413 -19.319 1.00 89.88 332 THR A N 1
ATOM 2660 C CA . THR A 1 332 ? 14.702 -18.022 -20.267 1.00 89.88 332 THR A CA 1
ATOM 2661 C C . THR A 1 332 ? 13.276 -17.485 -20.115 1.00 89.88 332 THR A C 1
ATOM 2663 O O . THR A 1 332 ? 12.489 -17.589 -21.059 1.00 89.88 332 THR A O 1
ATOM 2666 N N . LYS A 1 333 ? 12.954 -16.828 -18.991 1.00 89.25 333 LYS A N 1
ATOM 2667 C CA . LYS A 1 333 ? 11.625 -16.262 -18.689 1.00 89.25 333 LYS A CA 1
ATOM 2668 C C . LYS A 1 333 ? 11.437 -14.823 -19.180 1.00 89.25 333 LYS A C 1
ATOM 2670 O O . LYS A 1 333 ? 10.658 -14.061 -18.611 1.00 89.25 333 LYS A O 1
ATOM 2675 N N . VAL A 1 334 ? 12.160 -14.426 -20.227 1.00 83.62 334 VAL A N 1
ATOM 2676 C CA . VAL A 1 334 ? 11.970 -13.126 -20.889 1.00 83.62 334 VAL A CA 1
ATOM 2677 C C . VAL A 1 334 ? 10.609 -13.102 -21.580 1.00 83.62 334 VAL A C 1
ATOM 2679 O O . VAL A 1 334 ? 10.305 -13.972 -22.402 1.00 83.62 334 VAL A O 1
ATOM 2682 N N . VAL A 1 335 ? 9.808 -12.070 -21.318 1.00 71.50 335 VAL A N 1
ATOM 2683 C CA . VAL A 1 335 ? 8.562 -11.845 -22.058 1.00 71.50 335 VAL A CA 1
ATOM 2684 C C . VAL A 1 335 ? 8.892 -11.272 -23.433 1.00 71.50 335 VAL A C 1
ATOM 2686 O O . VAL A 1 335 ? 9.310 -10.126 -23.557 1.00 71.50 335 VAL A O 1
ATOM 2689 N N . LYS A 1 336 ? 8.719 -12.089 -24.476 1.00 58.62 336 LYS A N 1
ATOM 2690 C CA . LYS A 1 336 ? 9.060 -11.724 -25.863 1.00 58.62 336 LYS A CA 1
ATOM 2691 C C . LYS A 1 336 ? 8.045 -10.783 -26.523 1.00 58.62 336 LYS A C 1
ATOM 2693 O O . LYS A 1 336 ? 8.414 -10.087 -27.457 1.00 58.62 336 LYS A O 1
ATOM 2698 N N . ASP A 1 337 ? 6.822 -10.714 -25.991 1.00 57.19 337 ASP A N 1
ATOM 2699 C CA . ASP A 1 337 ? 5.699 -9.963 -26.564 1.00 57.19 337 ASP A CA 1
ATOM 2700 C C . ASP A 1 337 ? 4.890 -9.254 -25.462 1.00 57.19 337 ASP A C 1
ATOM 2702 O O . ASP A 1 337 ? 3.739 -9.602 -25.185 1.00 57.19 337 ASP A O 1
ATOM 2706 N N . ALA A 1 338 ? 5.497 -8.281 -24.774 1.00 56.03 338 ALA A N 1
ATOM 2707 C CA . ALA A 1 338 ? 4.787 -7.471 -23.785 1.00 56.03 338 ALA A CA 1
ATOM 2708 C C . ALA A 1 338 ? 3.731 -6.598 -24.490 1.00 56.03 338 ALA A C 1
ATOM 2710 O O . ALA A 1 338 ? 4.015 -5.483 -24.920 1.00 56.03 338 ALA A O 1
ATOM 2711 N N . LYS A 1 339 ? 2.506 -7.114 -24.640 1.00 52.81 339 LYS A N 1
ATOM 2712 C CA . LYS A 1 339 ? 1.369 -6.321 -25.117 1.00 52.81 339 LYS A CA 1
ATOM 2713 C C . LYS A 1 339 ? 1.095 -5.190 -24.130 1.00 52.81 339 LYS A C 1
ATOM 2715 O O . LYS A 1 339 ? 0.882 -5.434 -22.943 1.00 52.81 339 LYS A O 1
ATOM 2720 N N . THR A 1 340 ? 1.076 -3.961 -24.629 1.00 51.84 340 THR A N 1
ATOM 2721 C CA . THR A 1 340 ? 0.642 -2.786 -23.878 1.00 51.84 340 THR A CA 1
ATOM 2722 C C . THR A 1 340 ? -0.842 -2.560 -24.094 1.00 51.84 340 THR A C 1
ATOM 2724 O O . THR A 1 340 ? -1.239 -1.594 -24.735 1.00 51.84 340 THR A O 1
ATOM 2727 N N . ASP A 1 341 ? -1.684 -3.390 -23.483 1.00 54.34 341 ASP A N 1
ATOM 2728 C CA . ASP A 1 341 ? -3.052 -2.949 -23.174 1.00 54.34 341 ASP A CA 1
ATOM 2729 C C . ASP A 1 341 ? -3.024 -2.041 -21.929 1.00 54.34 341 ASP A C 1
ATOM 2731 O O . ASP A 1 341 ? -3.845 -2.152 -21.020 1.00 54.34 341 ASP A O 1
ATOM 2735 N N . VAL A 1 342 ? -2.011 -1.172 -21.851 1.00 55.41 342 VAL A N 1
ATOM 2736 C CA . VAL A 1 342 ? -1.896 -0.146 -20.826 1.00 55.41 342 VAL A CA 1
ATOM 2737 C C . VAL A 1 342 ? -2.311 1.161 -21.487 1.00 55.41 342 VAL A C 1
ATOM 2739 O O . VAL A 1 342 ? -1.734 1.500 -22.521 1.00 55.41 342 VAL A O 1
ATOM 2742 N N . PRO A 1 343 ? -3.307 1.881 -20.947 1.00 55.09 343 PRO A N 1
ATOM 2743 C CA . PRO A 1 343 ? -3.741 3.147 -21.519 1.00 55.09 343 PRO A CA 1
ATOM 2744 C C . PRO A 1 343 ? -2.554 4.111 -21.646 1.00 55.09 343 PRO A C 1
ATOM 2746 O O . PRO A 1 343 ? -1.986 4.535 -20.637 1.00 55.09 343 PRO A O 1
ATOM 2749 N N . GLU A 1 344 ? -2.160 4.454 -22.873 1.00 57.31 344 GLU A N 1
ATOM 2750 C CA . GLU A 1 344 ? -1.175 5.511 -23.091 1.00 57.31 344 GLU A CA 1
ATOM 2751 C C . GLU A 1 344 ? -1.824 6.863 -22.801 1.00 57.31 344 GLU A C 1
ATOM 2753 O O . GLU A 1 344 ? -2.873 7.197 -23.350 1.00 57.31 344 GLU A O 1
ATOM 2758 N N . THR A 1 345 ? -1.193 7.650 -21.928 1.00 61.94 345 THR A N 1
ATOM 2759 C CA . THR A 1 345 ? -1.605 9.038 -21.702 1.00 61.94 345 THR A CA 1
ATOM 2760 C C . THR A 1 345 ? -1.192 9.893 -22.894 1.00 61.94 345 THR A C 1
ATOM 2762 O O . THR A 1 345 ? -0.012 9.904 -23.270 1.00 61.94 345 THR A O 1
ATOM 2765 N N . THR A 1 346 ? -2.135 10.649 -23.454 1.00 68.62 346 THR A N 1
ATOM 2766 C CA . THR A 1 346 ? -1.851 11.534 -24.588 1.00 68.62 346 THR A CA 1
ATOM 2767 C C . THR A 1 346 ? -1.146 12.811 -24.132 1.00 68.62 346 THR A C 1
ATOM 2769 O O . THR A 1 346 ? -1.288 13.265 -22.994 1.00 68.62 346 THR A O 1
ATOM 2772 N N . ASP A 1 347 ? -0.393 13.441 -25.034 1.00 74.56 347 ASP A N 1
ATOM 2773 C CA . ASP A 1 347 ? 0.227 14.741 -24.744 1.00 74.56 347 ASP A CA 1
ATOM 2774 C C . ASP A 1 347 ? -0.831 15.823 -24.443 1.00 74.56 347 ASP A C 1
ATOM 2776 O O . ASP A 1 347 ? -0.577 16.745 -23.670 1.00 74.56 347 ASP A O 1
ATOM 2780 N N . GLU A 1 348 ? -2.050 15.675 -24.975 1.00 77.50 348 GLU A N 1
ATOM 2781 C CA . GLU A 1 348 ? -3.187 16.554 -24.682 1.00 77.50 348 GLU A CA 1
ATOM 2782 C C . GLU A 1 348 ? -3.656 16.433 -23.228 1.00 77.50 348 GLU A C 1
ATOM 2784 O O . GLU A 1 348 ? -3.924 17.447 -22.580 1.00 77.50 348 GLU A O 1
ATOM 2789 N N . GLU A 1 349 ? -3.721 15.214 -22.686 1.00 74.88 349 GLU A N 1
ATOM 2790 C CA . GLU A 1 349 ? -4.083 14.980 -21.285 1.00 74.88 349 GLU A CA 1
ATOM 2791 C C . GLU A 1 349 ? -3.030 15.534 -20.319 1.00 74.88 349 GLU A C 1
ATOM 2793 O O . GLU A 1 349 ? -3.373 15.978 -19.220 1.00 74.88 349 GLU A O 1
ATOM 2798 N N . ILE A 1 350 ? -1.754 15.520 -20.715 1.00 73.69 350 ILE A N 1
ATOM 2799 C CA . ILE A 1 350 ? -0.661 16.124 -19.943 1.00 73.69 350 ILE A CA 1
ATOM 2800 C C . ILE A 1 350 ? -0.785 17.647 -19.982 1.00 73.69 350 ILE A C 1
ATOM 2802 O O . ILE A 1 350 ? -0.839 18.279 -18.928 1.00 73.69 350 ILE A O 1
ATOM 2806 N N . ALA A 1 351 ? -0.943 18.232 -21.171 1.00 80.12 351 ALA A N 1
ATOM 2807 C CA . ALA A 1 351 ? -1.107 19.674 -21.331 1.00 80.12 351 ALA A CA 1
ATOM 2808 C C . ALA A 1 351 ? -2.360 20.213 -20.611 1.00 80.12 351 ALA A C 1
ATOM 2810 O O . ALA A 1 351 ? -2.357 21.329 -20.087 1.00 80.12 351 ALA A O 1
ATOM 2811 N N . ALA A 1 352 ? -3.447 19.437 -20.567 1.00 82.31 352 ALA A N 1
ATOM 2812 C CA . ALA A 1 352 ? -4.653 19.792 -19.821 1.00 82.31 352 ALA A CA 1
ATOM 2813 C C . ALA A 1 352 ? -4.395 19.839 -18.308 1.00 82.31 352 ALA A C 1
ATOM 2815 O O . ALA A 1 352 ? -4.832 20.775 -17.638 1.00 82.31 352 ALA A O 1
ATOM 2816 N N . ALA A 1 353 ? -3.652 18.870 -17.778 1.00 77.75 353 ALA A N 1
ATOM 2817 C CA . ALA A 1 353 ? -3.296 18.834 -16.366 1.00 77.75 353 ALA A CA 1
ATOM 2818 C C . ALA A 1 353 ? -2.309 19.935 -15.971 1.00 77.75 353 ALA A C 1
ATOM 2820 O O . ALA A 1 353 ? -2.457 20.524 -14.904 1.00 77.75 353 ALA A O 1
ATOM 2821 N N . GLU A 1 354 ? -1.348 20.260 -16.839 1.00 81.19 354 GLU A N 1
ATOM 2822 C CA . GLU A 1 354 ? -0.444 21.399 -16.646 1.00 81.19 354 GLU A CA 1
ATOM 2823 C C . GLU A 1 354 ? -1.217 22.717 -16.549 1.00 81.19 354 GLU A C 1
ATOM 2825 O O . GLU A 1 354 ? -0.972 23.519 -15.646 1.00 81.19 354 GLU A O 1
ATOM 2830 N N . LYS A 1 355 ? -2.212 22.916 -17.423 1.00 83.25 355 LYS A N 1
ATOM 2831 C CA . LYS A 1 355 ? -3.103 24.084 -17.359 1.00 83.25 355 LYS A CA 1
ATOM 2832 C C . LYS A 1 355 ? -3.941 24.118 -16.085 1.00 83.25 355 LYS A C 1
ATOM 2834 O O . LYS A 1 355 ? 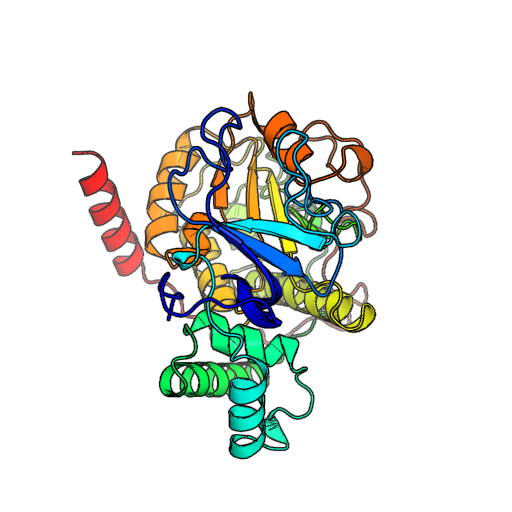-4.201 25.206 -15.584 1.00 83.25 355 LYS A O 1
ATOM 2839 N N . GLU A 1 356 ? -4.398 22.970 -15.593 1.00 83.62 356 GLU A N 1
ATOM 2840 C CA . GLU A 1 356 ? -5.208 22.902 -14.374 1.00 83.62 356 GLU A CA 1
ATOM 2841 C C . GLU A 1 356 ? -4.368 23.169 -13.121 1.00 83.62 356 GLU A C 1
ATOM 2843 O O . GLU A 1 356 ? -4.756 23.992 -12.298 1.00 83.62 356 GLU A O 1
ATOM 2848 N N . ALA A 1 357 ? -3.178 22.572 -13.014 1.00 79.31 357 ALA A N 1
ATOM 2849 C CA . ALA A 1 357 ? -2.261 22.826 -11.902 1.00 79.31 357 ALA A CA 1
ATOM 2850 C C . ALA A 1 357 ? -1.817 24.298 -11.840 1.00 79.31 357 ALA A C 1
ATOM 2852 O O . ALA A 1 357 ? -1.696 24.854 -10.752 1.00 79.31 357 ALA A O 1
ATOM 2853 N N . ALA A 1 358 ? -1.650 24.959 -12.991 1.00 78.88 358 ALA A N 1
ATOM 2854 C CA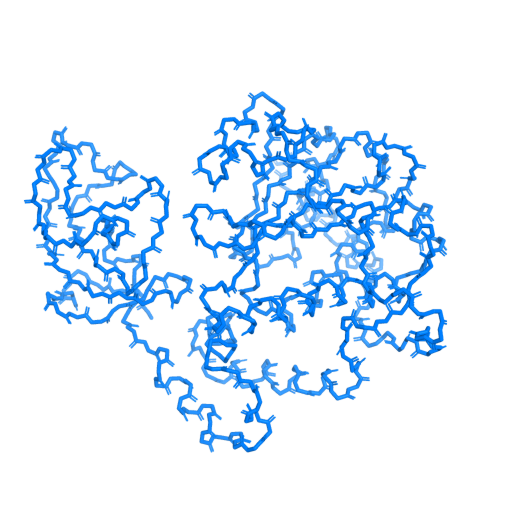 . ALA A 1 358 ? -1.333 26.386 -13.051 1.00 78.88 358 ALA A CA 1
ATOM 2855 C C . ALA A 1 358 ? -2.456 27.300 -12.515 1.00 78.88 358 ALA A C 1
ATOM 2857 O O . ALA A 1 358 ? -2.191 28.458 -12.198 1.00 78.88 358 ALA A O 1
ATOM 2858 N N . LYS A 1 359 ? -3.703 26.813 -12.403 1.00 81.12 359 LYS A N 1
ATOM 2859 C CA . LYS A 1 359 ? -4.809 27.571 -11.790 1.00 81.12 359 LYS A CA 1
ATOM 2860 C C . LYS A 1 359 ? -4.791 27.531 -10.264 1.00 81.12 359 LYS A C 1
ATOM 2862 O O . LYS A 1 359 ? -5.372 28.421 -9.667 1.00 81.12 359 LYS A O 1
ATOM 2867 N N . GLU A 1 360 ? -4.162 26.531 -9.642 1.00 66.12 360 GLU A N 1
ATOM 2868 C CA . GLU A 1 360 ? -4.031 26.461 -8.175 1.00 66.12 360 GLU A CA 1
ATOM 2869 C C . GLU A 1 360 ? -2.984 27.451 -7.627 1.00 66.12 360 GLU A C 1
ATOM 2871 O O . GLU A 1 360 ? -2.953 27.702 -6.424 1.00 66.12 360 GLU A O 1
ATOM 2876 N N . ASP A 1 361 ? -2.132 28.003 -8.500 1.00 56.38 361 ASP A N 1
ATOM 2877 C CA . ASP A 1 361 ? -1.053 28.939 -8.155 1.00 56.38 361 ASP A CA 1
ATOM 2878 C C . ASP A 1 361 ? -1.418 30.429 -8.353 1.00 56.38 361 ASP A C 1
ATOM 2880 O O . ASP A 1 361 ? -0.600 31.297 -8.042 1.00 56.38 361 ASP A O 1
ATOM 2884 N N . ASN A 1 362 ? -2.637 30.723 -8.829 1.00 43.28 362 ASN A N 1
ATOM 2885 C CA . ASN A 1 362 ? -3.231 32.067 -8.947 1.00 43.28 362 ASN A CA 1
ATOM 2886 C C . ASN A 1 362 ? -4.404 32.224 -7.977 1.00 43.28 362 ASN A C 1
ATOM 2888 O O . ASN A 1 362 ? -4.616 33.365 -7.505 1.00 43.28 362 ASN A O 1
#

Sequence (362 aa):
MPLDKTEVSVGMRVQNHNGIPATIRWVGRLEKKDKPPYGDHGSHIGVEYDEPTDSLDRNDGVWNGVRYFTCPLGTGEFFKPKEYNREISPKAVAELRAKYGDKIAKLSDVQLVKFCIARQFNMPKVCLMLDKHLQWVADFKPSEDEYFPEGMANDYPIGYSGALDRDNNLIHFERPGNGGKCHPADFVNKYTIPTIARWHVACMESAKRMFEETNFRVKRVTYICDLSNLGDCGTPMIKFGRTLAAIDQDNYPEHLARMFIVNAPSFFTTVWKLVKLFIDERTKNKIFVLSTKEQKEVLLKYIREEDLPESVGGTSTAWLKRGGRVGSDDPTKVVKDAKTDVPETTDEEIAAAEKEAAKEDN

Organism: Bodo saltans (NCBI:txid75058)

Secondary structure (DSSP, 8-state):
-BPPTTS--TT-EEE-TT--EEEEEEEEE--TTS--GGG--SEEEEEEESS----TT-BSSEETTEES----TTTEEEE-GGG-EE--HHHHHHHHHHHHGGGGTTS-HHHHHHHHHHTTT-HHHHHHHHHHHHHHHHHH---S--B--TTHHHHS-EEEEEEE-TTSPEEEEE-GGGGGTS-HHHHHHHHHHHHHHHHHHHHHHHHHHHHHHTTTSS--EEEEEE-TTPPP--HHHHHHHHHHHHHHHHHSTT-EEEEEEES--TTHHHHHHHHHTTS-HHHHTTEEE--TTTHHHHHHHHS-GGGSBGGGT--B-GGGTTTT--SBS-GGGB-S-----S-PPPHHHHHHHHHHHTTTT-

Radius of gyration: 21.62 Å; chains: 1; bounding box: 51×53×59 Å

Foldseek 3Di:
DFADLVRDDFQFWKAFLLLQIWTFHAKDFDDPVLCPVPNDGDIKTKIFTPDFFLFPQFAQCDGSNDHGGGDDTRGIHMDHSRRIDGNCLVVLLVVVCVVQPPLCPVPDSLRLSLLCSLVVNPSVSSVVLVVVQSVCCVVQVQAQAFDDDPCLCVQKFKFWLLDAWRGQETEIEIEHRNQVVHANVNSCVVQPLLNLLSLLSSVLVVSVVSCVVVVNPHRAYEYEYEDHNHDDQPPSNLQNLLLNQQCCSRHVGSRHPAYEYPNDDPCVVLVVLLSVVRHDPVRVVRYHDDYLVCQLVVVVSIHPLCSDDVVSPGNDPSRCVVPSDTHHPDPVRHDPDSDPPGDGDDPVNSVVSNVVSVVVVD

InterPro domains:
  IPR000938 CAP Gly-rich domain [PF01302] (10-82)
  IPR000938 CAP Gly-rich domain [PS50245] (35-80)
  IPR000938 CAP Gly-rich domain [SM01052] (10-85)
  IPR001251 CRAL-TRIO lipid binding domain [PF00650] (165-314)
  IPR001251 CRAL-TRIO lipid binding domain [PS50191] (148-320)
  IPR001251 CRAL-TRIO lipid binding domain [SM00516] (148-317)
  IPR001251 CRAL-TRIO lipid binding domain [cd00170] (154-315)
  IPR036273 CRAL/TRIO, N-terminal domain superfamily [SSF46938] (89-142)
  IPR036859 CAP Gly-rich domain superfamily [G3DSA:2.30.30.190] (3-88)
  IPR036859 CAP Gly-rich domain superfamily [SSF74924] (6-89)
  IPR036865 CRAL-TRIO lipid binding domain superfamily [G3DSA:3.40.525.10] (89-345)
  IPR036865 CRAL-TRIO lipid binding domain superfamily [SSF52087] (152-319)
  IPR051026 Phosphatidylinositol/phosphatidylcholine transfer [PTHR45657] (109-331)